Protein AF-A0AAU5JL54-F1 (afdb_monomer_lite)

Foldseek 3Di:
DDPPPDVFWDWDDPPVFWIKIWGADPQLRKIKIATDGGPPDPFPQPFDGFDIDIGNDPVVNVVCCVVGRVVSVLLRSLLSLLVLLVVLLVCVVPDDPPPPCVVVNVVSLVSCLVRLVVLLVLCCVQQVVPDDPVRNVLSVVLVVQSVVCVVDPPVSSSCSSNPSVVVSSVSSVVSSPPDPDPDCPDDPDPPDRPDPPDPPPPPPDD

Structure (mmCIF, N/CA/C/O backbone):
data_AF-A0AAU5JL54-F1
#
_entry.id   AF-A0AAU5JL54-F1
#
loop_
_atom_site.group_PDB
_atom_site.id
_atom_site.type_symbol
_atom_site.label_atom_id
_atom_site.label_alt_id
_atom_site.label_comp_id
_atom_site.label_asym_id
_atom_site.label_entity_id
_atom_site.label_seq_id
_atom_site.pdbx_PDB_ins_code
_atom_site.Cartn_x
_atom_site.Cartn_y
_atom_site.Cartn_z
_atom_site.occupancy
_atom_site.B_iso_or_equiv
_atom_site.auth_seq_id
_atom_site.auth_comp_id
_atom_site.auth_asym_id
_atom_site.auth_atom_id
_atom_site.pdbx_PDB_model_num
ATOM 1 N N . MET A 1 1 ? -14.673 -21.519 41.600 1.00 35.00 1 MET A N 1
ATOM 2 C CA . MET A 1 1 ? -13.632 -21.444 40.556 1.00 35.00 1 MET A CA 1
ATOM 3 C C . MET A 1 1 ? -14.359 -21.305 39.238 1.00 35.00 1 MET A C 1
ATOM 5 O O . MET A 1 1 ? -14.966 -22.271 38.806 1.00 35.00 1 MET A O 1
ATOM 9 N N . THR A 1 2 ? -14.430 -20.099 38.686 1.00 38.47 2 THR A N 1
ATOM 10 C CA . THR A 1 2 ? -15.037 -19.846 37.375 1.00 38.47 2 THR A CA 1
ATOM 11 C C . THR A 1 2 ? -13.922 -19.781 36.341 1.00 38.47 2 THR A C 1
ATOM 13 O O . THR A 1 2 ? -13.030 -18.941 36.445 1.00 38.47 2 THR A O 1
ATOM 16 N N . ASP A 1 3 ? -13.961 -20.706 35.383 1.00 40.25 3 ASP A N 1
ATOM 17 C CA . ASP A 1 3 ? -13.161 -20.687 34.161 1.00 40.25 3 ASP A CA 1
ATOM 18 C C . ASP A 1 3 ? -13.413 -19.375 33.403 1.00 40.25 3 ASP A C 1
ATOM 20 O O . ASP A 1 3 ? -14.425 -19.215 32.724 1.00 40.25 3 ASP A O 1
ATOM 24 N N . TYR A 1 4 ? -12.492 -18.417 33.509 1.00 38.97 4 TYR A N 1
ATOM 25 C CA . TYR A 1 4 ? -12.465 -17.231 32.651 1.00 38.97 4 TYR A CA 1
ATOM 26 C C . TYR A 1 4 ? -11.606 -17.516 31.418 1.00 38.97 4 TYR A C 1
ATOM 28 O O . TYR A 1 4 ? -10.539 -16.935 31.232 1.00 38.97 4 TYR A O 1
ATOM 36 N N . ARG A 1 5 ? -12.069 -18.409 30.542 1.00 46.03 5 ARG A N 1
ATOM 37 C CA . ARG A 1 5 ? -11.645 -18.352 29.138 1.00 46.03 5 ARG A CA 1
ATOM 38 C C . ARG A 1 5 ? -12.630 -17.464 28.398 1.00 46.03 5 ARG A C 1
ATOM 40 O O . ARG A 1 5 ? -13.599 -17.950 27.828 1.00 46.03 5 ARG A O 1
ATOM 47 N N . VAL A 1 6 ? -12.405 -16.152 28.454 1.00 48.56 6 VAL A N 1
ATOM 48 C CA . VAL A 1 6 ? -13.150 -15.215 27.609 1.00 48.56 6 VAL A CA 1
ATOM 49 C C . VAL A 1 6 ? -12.421 -15.131 26.263 1.00 48.56 6 VAL A C 1
ATOM 51 O O . VAL A 1 6 ? -11.246 -14.753 26.246 1.00 48.56 6 VAL A O 1
ATOM 54 N N . PRO A 1 7 ? -13.054 -15.518 25.142 1.00 55.31 7 PRO A N 1
ATOM 55 C CA . PRO A 1 7 ? -12.456 -15.408 23.820 1.00 55.31 7 PRO A CA 1
ATOM 56 C C . PRO A 1 7 ? -12.534 -13.937 23.402 1.00 55.31 7 PRO A C 1
ATOM 58 O O . PRO A 1 7 ? -13.471 -13.516 22.737 1.00 55.31 7 PRO A O 1
ATOM 61 N N . CYS A 1 8 ? -11.602 -13.115 23.876 1.00 69.31 8 CYS A N 1
ATOM 62 C CA . CYS A 1 8 ? -11.684 -11.666 23.692 1.00 69.31 8 CYS A CA 1
ATOM 63 C C . CYS A 1 8 ? -10.818 -11.149 22.552 1.00 69.31 8 CYS A C 1
ATOM 65 O O . CYS A 1 8 ? -10.500 -9.967 22.582 1.00 69.31 8 CYS A O 1
ATOM 67 N N . ALA A 1 9 ? -10.385 -11.980 21.605 1.00 81.75 9 ALA A N 1
ATOM 68 C CA . ALA A 1 9 ? -9.624 -11.498 20.464 1.00 81.75 9 ALA A CA 1
ATOM 69 C C . ALA A 1 9 ? -10.004 -12.230 19.178 1.00 81.75 9 ALA A C 1
ATOM 71 O O . ALA A 1 9 ? -10.210 -13.443 19.186 1.00 81.75 9 ALA A O 1
ATOM 72 N N . ALA A 1 10 ? -10.086 -11.483 18.084 1.00 87.44 10 ALA A N 1
ATOM 73 C CA . ALA A 1 10 ? -10.305 -12.000 16.744 1.00 87.44 10 ALA A CA 1
ATOM 74 C C . ALA A 1 10 ? -9.363 -11.287 15.774 1.00 87.44 10 ALA A C 1
ATOM 76 O O . ALA A 1 10 ? -9.110 -10.094 15.926 1.00 87.44 10 ALA A O 1
ATOM 77 N N . ILE A 1 11 ? -8.868 -12.015 14.777 1.00 88.19 11 ILE A N 1
ATOM 78 C CA . ILE A 1 11 ? -8.145 -11.424 13.653 1.00 88.19 11 ILE A CA 1
ATOM 79 C C . ILE A 1 11 ? -9.134 -11.316 12.498 1.00 88.19 11 ILE A C 1
ATOM 81 O O . ILE A 1 11 ? -9.739 -12.313 12.103 1.00 88.19 11 ILE A O 1
ATOM 85 N N . LEU A 1 12 ? -9.316 -10.106 11.984 1.00 87.69 12 LEU A N 1
ATOM 86 C CA . LEU A 1 12 ? -10.058 -9.857 10.758 1.00 87.69 12 LEU A CA 1
ATOM 87 C C . LEU A 1 12 ? -9.083 -9.735 9.598 1.00 87.69 12 LEU A C 1
ATOM 89 O O . LEU A 1 12 ? -8.084 -9.027 9.705 1.00 87.69 12 LEU A O 1
ATOM 93 N N . ARG A 1 13 ? -9.415 -10.412 8.500 1.00 87.56 13 ARG A N 1
ATOM 94 C CA . ARG A 1 13 ? -8.664 -10.394 7.247 1.00 87.56 13 ARG A CA 1
ATOM 95 C C . ARG A 1 13 ? -9.615 -10.042 6.121 1.00 87.56 13 ARG A C 1
ATOM 97 O O . ARG A 1 13 ? -10.702 -10.614 6.048 1.00 87.56 13 ARG A O 1
ATOM 104 N N . ASP A 1 14 ? -9.208 -9.123 5.262 1.00 82.62 14 ASP A N 1
ATOM 105 C CA . ASP A 1 14 ? -9.976 -8.734 4.074 1.00 82.62 14 ASP A CA 1
ATOM 106 C C . ASP A 1 14 ? -9.663 -9.607 2.843 1.00 82.62 14 ASP A C 1
ATOM 108 O O . ASP A 1 14 ? -10.393 -9.571 1.858 1.00 82.62 14 ASP A O 1
ATOM 112 N N . GLY A 1 15 ? -8.599 -10.415 2.906 1.00 74.00 15 GLY A N 1
ATOM 113 C CA . GLY A 1 15 ? -8.105 -11.222 1.787 1.00 74.00 15 GLY A CA 1
ATOM 114 C C . GLY A 1 15 ? -7.201 -10.461 0.809 1.00 74.00 15 GLY A C 1
ATOM 115 O O . GLY A 1 15 ? -6.537 -11.100 -0.001 1.00 74.00 15 GLY A O 1
ATOM 116 N N . SER A 1 16 ? -7.117 -9.133 0.917 1.00 70.12 16 SER A N 1
ATOM 117 C CA . SER A 1 16 ? -6.172 -8.263 0.197 1.00 70.12 16 SER A CA 1
ATOM 118 C C . SER A 1 16 ? -4.898 -7.955 0.993 1.00 70.12 16 SER A C 1
ATOM 120 O O . SER A 1 16 ? -4.042 -7.211 0.519 1.00 70.12 16 SER A O 1
ATOM 122 N N . GLY A 1 17 ? -4.757 -8.547 2.180 1.00 75.06 17 GLY A N 1
ATOM 123 C CA . GLY A 1 17 ? -3.570 -8.454 3.030 1.00 75.06 17 GLY A CA 1
ATOM 124 C C . GLY A 1 17 ? -3.758 -7.570 4.260 1.00 75.06 17 GLY A C 1
ATOM 125 O O . GLY A 1 17 ? -2.889 -7.576 5.122 1.00 75.06 17 GLY A O 1
ATOM 126 N N . THR A 1 18 ? -4.885 -6.864 4.404 1.00 83.38 18 THR A N 1
ATOM 127 C CA . THR A 1 18 ? -5.170 -6.096 5.622 1.00 83.38 18 THR A CA 1
ATOM 128 C C . THR A 1 18 ? -5.512 -7.042 6.757 1.00 83.38 18 THR A C 1
ATOM 130 O O . THR A 1 18 ? -6.477 -7.810 6.677 1.00 83.38 18 THR A O 1
ATOM 133 N N . GLU A 1 19 ? -4.763 -6.938 7.852 1.00 88.50 19 GLU A N 1
ATOM 134 C CA . GLU A 1 19 ? -5.014 -7.708 9.065 1.00 88.50 19 GLU A CA 1
ATOM 135 C C . GLU A 1 19 ? -5.266 -6.785 10.257 1.00 88.50 19 GLU A C 1
ATOM 137 O O . GLU A 1 19 ? -4.433 -5.950 10.611 1.00 88.50 19 GLU A O 1
ATOM 142 N N . LEU A 1 20 ? -6.418 -6.950 10.910 1.00 90.88 20 LEU A N 1
ATOM 143 C CA . LEU A 1 20 ? -6.772 -6.210 12.120 1.00 90.88 20 LEU A CA 1
ATOM 144 C C . LEU A 1 20 ? -6.946 -7.162 13.299 1.00 90.88 20 LEU A C 1
ATOM 146 O O . LEU A 1 20 ? -7.682 -8.144 13.216 1.00 90.88 20 LEU A O 1
ATOM 150 N N . LEU A 1 21 ? -6.340 -6.825 14.433 1.00 91.81 21 LEU A N 1
ATOM 151 C CA . LEU A 1 21 ? -6.623 -7.446 15.718 1.00 91.81 21 LEU A CA 1
ATOM 152 C C . LEU A 1 21 ? -7.774 -6.702 16.390 1.00 91.81 21 LEU A C 1
ATOM 154 O O . LEU A 1 21 ? -7.635 -5.539 16.766 1.00 91.81 21 LEU A O 1
ATOM 158 N N . LEU A 1 22 ? -8.888 -7.391 16.603 1.00 91.94 22 LEU A N 1
ATOM 159 C CA . LEU A 1 22 ? -9.983 -6.926 17.440 1.00 91.94 22 LEU A CA 1
ATOM 160 C C . LEU A 1 22 ? -9.884 -7.556 18.814 1.00 91.94 22 LEU A C 1
ATOM 162 O O . LEU A 1 22 ? -9.656 -8.759 18.909 1.00 91.94 22 LEU A O 1
ATOM 1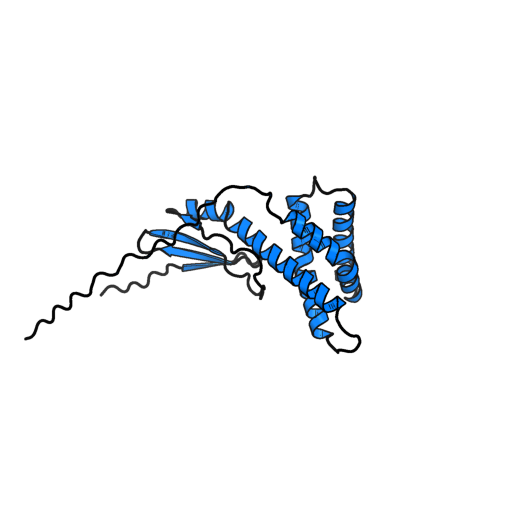66 N N . ALA A 1 23 ? -10.122 -6.779 19.869 1.00 91.44 23 ALA A N 1
ATOM 167 C CA . ALA A 1 23 ? -10.201 -7.332 21.212 1.00 91.44 23 ALA A CA 1
ATOM 168 C C . ALA A 1 23 ? -11.210 -6.625 22.119 1.00 91.44 23 ALA A C 1
ATOM 170 O O . ALA A 1 23 ? -11.506 -5.451 21.925 1.00 91.44 23 ALA A O 1
ATOM 171 N N . GLN A 1 24 ? -11.710 -7.311 23.149 1.00 89.88 24 GLN A N 1
ATOM 172 C CA . GLN A 1 24 ? -12.459 -6.674 24.237 1.00 89.88 24 GLN A CA 1
ATOM 173 C C . GLN A 1 24 ? -11.613 -6.627 25.510 1.00 89.88 24 GLN A C 1
ATOM 175 O O . GLN A 1 24 ? -11.157 -7.654 26.013 1.00 89.88 24 GLN A O 1
ATOM 180 N N . ARG A 1 25 ? -11.429 -5.426 26.061 1.00 86.19 25 ARG A N 1
ATOM 181 C CA . ARG A 1 25 ? -10.723 -5.215 27.324 1.00 86.19 25 ARG A CA 1
ATOM 182 C C . ARG A 1 25 ? -11.613 -5.621 28.501 1.00 86.19 25 ARG A C 1
ATOM 184 O O . ARG A 1 25 ? -12.662 -5.009 28.708 1.00 86.19 25 ARG A O 1
ATOM 191 N N . PRO A 1 26 ? -11.203 -6.605 29.318 1.00 81.31 26 PRO A N 1
ATOM 192 C CA . PRO A 1 26 ? -12.077 -7.171 30.342 1.00 81.31 26 PRO A CA 1
ATOM 193 C C . PRO A 1 26 ? -12.339 -6.238 31.536 1.00 81.31 26 PRO A C 1
ATOM 195 O O . PRO A 1 26 ? -13.340 -6.418 32.220 1.00 81.31 26 PRO A O 1
ATOM 198 N N . TRP A 1 27 ? -11.484 -5.240 31.799 1.00 80.00 27 TRP A N 1
ATOM 199 C CA . TRP A 1 27 ? -11.615 -4.368 32.981 1.00 80.00 27 TRP A CA 1
ATOM 200 C C . TRP A 1 27 ? -12.437 -3.090 32.768 1.00 80.00 27 TRP A C 1
ATOM 202 O O . TRP A 1 27 ? -12.899 -2.506 33.743 1.00 80.00 27 TRP A O 1
ATOM 212 N N . ASP A 1 28 ? -12.633 -2.638 31.528 1.00 83.56 28 ASP A N 1
ATOM 213 C CA . ASP A 1 28 ? -13.475 -1.471 31.213 1.00 83.56 28 ASP A CA 1
ATOM 214 C C . ASP A 1 28 ? -14.508 -1.740 30.107 1.00 83.56 28 ASP A C 1
ATOM 216 O O . ASP A 1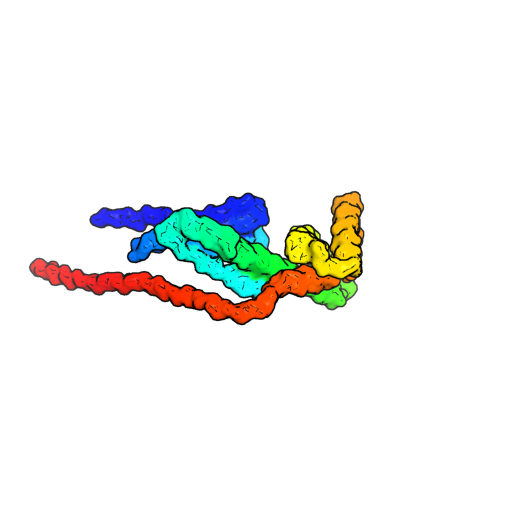 28 ? -15.224 -0.826 29.691 1.00 83.56 28 ASP A O 1
ATOM 220 N N . GLY A 1 29 ? -14.588 -2.988 29.635 1.00 84.88 29 GLY A N 1
ATOM 221 C CA . GLY A 1 29 ? -15.543 -3.452 28.632 1.00 84.88 29 GLY A CA 1
ATOM 222 C C . GLY A 1 29 ? -15.351 -2.845 27.242 1.00 84.88 29 GLY A C 1
ATOM 223 O O . GLY A 1 29 ? -16.192 -3.081 26.374 1.00 84.88 29 GLY A O 1
ATOM 224 N N . ARG A 1 30 ? -14.286 -2.059 27.015 1.00 90.69 30 ARG A N 1
ATOM 225 C CA . ARG A 1 30 ? -14.047 -1.386 25.734 1.00 90.69 30 ARG A CA 1
ATOM 226 C C . ARG A 1 30 ? -13.610 -2.376 24.667 1.00 90.69 30 ARG A C 1
ATOM 228 O O . ARG A 1 30 ? -12.824 -3.282 24.930 1.00 90.69 30 ARG A O 1
ATOM 235 N N . TYR A 1 31 ? -14.063 -2.137 23.447 1.00 90.94 31 TYR A N 1
ATOM 236 C CA . TYR A 1 31 ? -13.577 -2.821 22.261 1.00 90.94 31 TYR A CA 1
ATOM 237 C C . TYR A 1 31 ? -12.376 -2.063 21.698 1.00 90.94 31 TYR A C 1
ATOM 239 O O . TYR A 1 31 ? -12.386 -0.833 21.650 1.00 90.94 31 TYR A O 1
ATOM 247 N N . LEU A 1 32 ? -11.353 -2.797 21.289 1.00 93.50 32 LEU A N 1
ATOM 248 C CA . LEU A 1 32 ? -10.115 -2.317 20.699 1.00 93.50 32 LEU A CA 1
ATOM 249 C C . LEU A 1 32 ? -9.986 -2.839 19.275 1.00 93.50 32 LEU A C 1
ATOM 251 O O . LEU A 1 32 ? -10.391 -3.968 18.996 1.00 93.50 32 LEU A O 1
ATOM 255 N N . ALA A 1 33 ? -9.342 -2.047 18.429 1.00 93.06 33 ALA A N 1
ATOM 256 C CA . ALA A 1 33 ? -8.801 -2.496 17.161 1.00 93.06 33 ALA A CA 1
ATOM 257 C C . ALA A 1 33 ? -7.372 -1.976 16.993 1.00 93.06 33 ALA A C 1
ATOM 259 O O . ALA A 1 33 ? -7.102 -0.801 17.258 1.00 93.06 33 ALA A O 1
ATOM 260 N N . GLY A 1 34 ? -6.478 -2.850 16.549 1.00 92.31 34 GLY A N 1
ATOM 261 C CA . GLY A 1 34 ? -5.120 -2.512 16.138 1.00 92.31 34 GLY A CA 1
ATOM 262 C C . GLY A 1 34 ? -4.795 -3.174 14.808 1.00 92.31 34 GLY A C 1
ATOM 263 O O . GLY A 1 34 ? -5.385 -4.198 14.465 1.00 92.31 34 GLY A O 1
ATOM 264 N N . ALA A 1 35 ? -3.875 -2.581 14.058 1.00 91.44 35 ALA A N 1
ATOM 265 C CA . ALA A 1 35 ? -3.374 -3.173 12.829 1.00 91.44 35 ALA A CA 1
ATOM 266 C C . ALA A 1 35 ? -2.286 -4.216 13.116 1.00 91.44 35 ALA A C 1
ATOM 268 O O . ALA A 1 35 ? -1.478 -4.049 14.032 1.00 91.44 35 ALA A O 1
ATOM 269 N N . LEU A 1 36 ? -2.268 -5.278 12.317 1.00 88.81 36 LEU A N 1
ATOM 270 C CA . LEU A 1 36 ? -1.197 -6.267 12.253 1.00 88.81 36 LEU A CA 1
ATOM 271 C C . LEU A 1 36 ? -0.435 -6.105 10.936 1.00 88.81 36 LEU A C 1
ATOM 273 O O . LEU A 1 36 ? -0.945 -5.512 9.985 1.00 88.81 36 LEU A O 1
ATOM 277 N N . LEU A 1 37 ? 0.784 -6.644 10.873 1.00 83.75 37 LEU A N 1
ATOM 278 C CA . LEU A 1 37 ? 1.528 -6.676 9.615 1.00 83.75 37 LEU A CA 1
ATOM 279 C C . LEU A 1 37 ? 0.718 -7.412 8.544 1.00 83.75 37 LEU A C 1
ATOM 281 O O . LEU A 1 37 ? 0.082 -8.423 8.867 1.00 83.75 37 LEU A O 1
ATOM 285 N N . PRO A 1 38 ? 0.725 -6.912 7.298 1.00 80.31 38 PRO A N 1
ATOM 286 C CA . PRO A 1 38 ? 0.054 -7.605 6.216 1.00 80.31 38 PRO A CA 1
ATOM 287 C C . PRO A 1 38 ? 0.635 -9.012 6.053 1.00 80.31 38 PRO A C 1
ATOM 289 O O . PRO A 1 38 ? 1.843 -9.197 6.122 1.00 80.31 38 PRO A O 1
ATOM 292 N N . SER A 1 39 ? -0.220 -10.015 5.865 1.00 71.38 39 SER A N 1
ATOM 293 C CA . SER A 1 39 ? 0.194 -11.400 5.598 1.00 71.38 39 SER A CA 1
ATOM 294 C C . SER A 1 39 ? -0.146 -11.762 4.151 1.00 71.38 39 SER A C 1
ATOM 296 O O . SER A 1 39 ? -1.220 -11.372 3.683 1.00 71.38 39 SER A O 1
ATOM 298 N N . PRO A 1 40 ? 0.701 -12.528 3.435 1.00 65.31 40 PRO A N 1
ATOM 299 C CA . PRO A 1 40 ? 1.952 -13.167 3.868 1.00 65.31 40 PRO A CA 1
ATOM 300 C C . PRO A 1 40 ? 3.205 -12.272 3.801 1.00 65.31 40 PRO A C 1
ATOM 302 O O . PRO A 1 40 ? 4.303 -12.781 4.009 1.00 65.31 40 PRO A O 1
ATOM 305 N N . ASP A 1 41 ? 3.059 -10.978 3.516 1.00 68.44 41 ASP A N 1
ATOM 306 C CA . ASP A 1 41 ? 4.189 -10.069 3.296 1.00 68.44 41 ASP A CA 1
ATOM 307 C C . ASP A 1 41 ? 5.098 -9.934 4.529 1.00 68.44 41 ASP A C 1
ATOM 309 O O . ASP A 1 41 ? 4.685 -9.540 5.621 1.00 68.44 41 ASP A O 1
ATOM 313 N N . HIS A 1 42 ? 6.391 -10.191 4.339 1.00 68.75 42 HIS A N 1
ATOM 314 C CA . HIS A 1 42 ? 7.422 -9.814 5.303 1.00 68.75 42 HIS A CA 1
ATOM 315 C C . HIS A 1 42 ? 7.834 -8.363 5.062 1.00 68.75 42 HIS A C 1
ATOM 317 O O . HIS A 1 42 ? 8.928 -8.098 4.582 1.00 68.75 42 HIS A O 1
ATOM 323 N N . LEU A 1 43 ? 6.924 -7.443 5.383 1.00 76.69 43 LEU A N 1
ATOM 324 C CA . LEU A 1 43 ? 7.149 -6.009 5.244 1.00 76.69 43 LEU A CA 1
ATOM 325 C C . LEU A 1 43 ? 8.138 -5.507 6.309 1.00 76.69 43 LEU A C 1
ATOM 327 O O . LEU A 1 43 ? 7.890 -5.636 7.514 1.00 76.69 43 LEU A O 1
ATOM 331 N N . ASN A 1 44 ? 9.224 -4.884 5.871 1.00 79.38 44 ASN A N 1
ATOM 332 C CA . ASN A 1 44 ? 10.127 -4.101 6.695 1.00 79.38 44 ASN A CA 1
ATOM 333 C C . ASN A 1 44 ? 9.441 -2.784 7.088 1.00 79.38 44 ASN A C 1
ATOM 335 O O . ASN A 1 44 ? 9.362 -1.835 6.310 1.00 79.38 44 ASN A O 1
ATOM 339 N N . VAL A 1 45 ? 8.894 -2.726 8.305 1.00 78.81 45 VAL A N 1
ATOM 340 C CA . VAL A 1 45 ? 8.147 -1.548 8.763 1.00 78.81 45 VAL A CA 1
ATOM 341 C C . VAL A 1 45 ? 9.087 -0.414 9.151 1.00 78.81 45 VAL A C 1
ATOM 343 O O . VAL A 1 45 ? 9.632 -0.368 10.253 1.00 78.81 45 VAL A O 1
ATOM 346 N N . THR A 1 46 ? 9.203 0.536 8.238 1.00 79.56 46 THR A N 1
ATOM 347 C CA . THR A 1 46 ? 9.927 1.805 8.379 1.00 79.56 46 THR A CA 1
ATOM 348 C C . THR A 1 46 ? 9.013 2.979 8.746 1.00 79.56 46 THR A C 1
ATOM 350 O O . THR A 1 46 ? 9.466 3.973 9.318 1.00 79.56 46 THR A O 1
ATOM 353 N N . ALA A 1 47 ? 7.717 2.882 8.429 1.00 80.88 47 ALA A N 1
ATOM 354 C CA . ALA A 1 47 ? 6.749 3.950 8.630 1.00 80.88 47 ALA A CA 1
ATOM 355 C C . ALA A 1 47 ? 6.232 4.008 10.083 1.00 80.88 47 ALA A C 1
ATOM 357 O O . ALA A 1 47 ? 6.274 3.007 10.807 1.00 80.88 47 ALA A O 1
ATOM 358 N N . PRO A 1 48 ? 5.697 5.161 10.535 1.00 83.00 48 PRO A N 1
ATOM 359 C CA . PRO A 1 48 ? 5.052 5.257 11.839 1.00 83.00 48 PRO A CA 1
ATOM 360 C C . PRO A 1 48 ? 3.915 4.240 11.993 1.00 83.00 48 PRO A C 1
ATOM 362 O O . PRO A 1 48 ? 3.078 4.085 11.104 1.00 83.00 48 PRO A O 1
ATOM 365 N N . ALA A 1 49 ? 3.864 3.572 13.147 1.00 81.06 49 ALA A N 1
ATOM 366 C CA . ALA A 1 49 ? 2.830 2.583 13.423 1.00 81.06 49 ALA A CA 1
ATOM 367 C C . ALA A 1 49 ? 1.427 3.232 13.470 1.00 81.06 49 ALA A C 1
ATOM 369 O O . ALA A 1 49 ? 1.260 4.255 14.146 1.00 81.06 49 ALA A O 1
ATOM 370 N N . PRO A 1 50 ? 0.405 2.627 12.834 1.00 87.38 50 PRO A N 1
ATOM 371 C CA . PRO A 1 50 ? -0.975 3.106 12.904 1.00 87.38 50 PRO A CA 1
ATOM 372 C C . PRO A 1 50 ? -1.499 3.125 14.339 1.00 87.38 50 PRO A C 1
ATOM 374 O O . PRO A 1 50 ? -1.211 2.219 15.134 1.00 87.38 50 PRO A O 1
ATOM 377 N N . ARG A 1 51 ? -2.318 4.122 14.690 1.00 88.62 51 ARG A N 1
ATOM 378 C CA . ARG A 1 51 ? -2.852 4.201 16.056 1.00 88.62 51 ARG A CA 1
ATOM 379 C C . ARG A 1 51 ? -3.911 3.132 16.303 1.00 88.62 51 ARG A C 1
ATOM 381 O O . ARG A 1 51 ? -4.845 2.962 15.526 1.00 88.62 51 ARG A O 1
ATOM 388 N N . CYS A 1 52 ? -3.836 2.474 17.455 1.00 90.94 52 CYS A N 1
ATOM 389 C CA . CYS A 1 52 ? -4.937 1.635 17.923 1.00 90.94 52 CYS A CA 1
ATOM 390 C C . CYS A 1 52 ? -6.152 2.502 18.280 1.00 90.94 52 CYS A C 1
ATOM 392 O O . CYS A 1 52 ? -6.017 3.564 18.891 1.00 90.94 52 CYS A O 1
ATOM 394 N N . VAL A 1 53 ? -7.351 2.018 17.963 1.00 93.25 53 VAL A N 1
ATOM 395 C CA . VAL A 1 53 ? -8.613 2.701 18.278 1.00 93.25 53 VAL A CA 1
ATOM 396 C C . VAL A 1 53 ? -9.406 1.916 19.317 1.00 93.25 53 VAL A C 1
ATOM 398 O O . VAL A 1 53 ? -9.332 0.689 19.387 1.00 93.25 53 VAL A O 1
ATOM 401 N N . ALA A 1 54 ? -10.161 2.626 20.157 1.00 93.12 54 ALA A N 1
ATOM 402 C CA . ALA A 1 54 ? -10.886 2.033 21.275 1.00 93.12 54 ALA A CA 1
ATOM 403 C C . ALA A 1 54 ? -12.268 2.665 21.456 1.00 93.12 54 ALA A C 1
ATOM 405 O O . ALA A 1 54 ? -12.371 3.876 21.644 1.00 93.12 54 ALA A O 1
ATOM 406 N N . ALA A 1 55 ? -13.326 1.855 21.486 1.00 92.25 55 ALA A N 1
ATOM 407 C CA . ALA A 1 55 ? -14.706 2.318 21.627 1.00 92.25 55 ALA A CA 1
ATOM 408 C C . ALA A 1 55 ? -15.463 1.588 22.737 1.00 92.25 55 ALA A C 1
ATOM 410 O O . ALA A 1 55 ? -15.139 0.465 23.115 1.00 92.25 55 ALA A O 1
ATOM 411 N N . ARG A 1 56 ? -16.547 2.204 23.220 1.00 90.88 56 ARG A N 1
ATOM 412 C CA . ARG A 1 56 ? -17.503 1.536 24.122 1.00 90.88 56 ARG A CA 1
ATOM 413 C C . ARG A 1 56 ? -18.502 0.639 23.387 1.00 90.88 56 ARG A C 1
ATOM 415 O O . ARG A 1 56 ? -19.116 -0.215 24.012 1.00 90.88 56 ARG A O 1
ATOM 422 N N . THR A 1 57 ? -18.687 0.841 22.086 1.00 90.06 57 THR A N 1
ATOM 423 C CA . THR A 1 57 ? -19.655 0.105 21.264 1.00 90.06 57 THR A CA 1
ATOM 424 C C . THR A 1 57 ? -18.980 -0.430 20.009 1.00 90.06 57 THR A C 1
ATOM 426 O O . THR A 1 57 ? -18.042 0.181 19.501 1.00 90.06 57 THR A O 1
ATOM 429 N N . VAL A 1 58 ? -19.482 -1.547 19.482 1.00 89.50 58 VAL A N 1
ATOM 430 C CA . VAL A 1 58 ? -18.978 -2.140 18.232 1.00 89.50 58 VAL A CA 1
ATOM 431 C C . VAL A 1 58 ? -19.150 -1.171 17.060 1.00 89.50 58 VAL A C 1
ATOM 433 O O . VAL A 1 58 ? -18.219 -0.971 16.291 1.00 89.50 58 VAL A O 1
ATOM 436 N N . THR A 1 59 ? -20.297 -0.494 16.963 1.00 92.56 59 THR A N 1
ATOM 437 C CA . THR A 1 59 ? -20.549 0.508 15.913 1.00 92.56 59 THR A CA 1
ATOM 438 C C . THR A 1 59 ? -19.593 1.696 16.010 1.00 92.56 59 THR A C 1
ATOM 440 O O . THR A 1 59 ? -19.083 2.156 14.993 1.00 92.56 59 THR A O 1
ATOM 443 N N . GLY A 1 60 ? -19.305 2.172 17.227 1.00 91.75 60 GLY A N 1
ATOM 444 C CA . GLY A 1 60 ? -18.321 3.232 17.437 1.00 91.75 60 GLY A CA 1
ATOM 445 C C . GLY A 1 60 ? -16.909 2.786 17.061 1.00 91.75 60 GLY A C 1
ATOM 446 O O . GLY A 1 60 ? -16.157 3.564 16.481 1.00 91.75 60 GLY A O 1
ATOM 447 N N . LEU A 1 61 ? -16.565 1.522 17.336 1.00 92.88 61 LEU A N 1
ATOM 448 C CA . LEU A 1 61 ? -15.288 0.954 16.919 1.00 92.88 61 LEU A CA 1
ATOM 449 C C . LEU A 1 61 ? -15.193 0.891 15.394 1.00 92.88 61 LEU A C 1
ATOM 451 O O . LEU A 1 61 ? -14.219 1.385 14.843 1.00 92.88 61 LEU A O 1
ATOM 455 N N . ALA A 1 62 ? -16.215 0.364 14.717 1.00 92.25 62 ALA A N 1
ATOM 456 C CA . ALA A 1 62 ? -16.260 0.287 13.259 1.00 92.25 62 ALA A CA 1
ATOM 457 C C . ALA A 1 62 ? -16.114 1.669 12.598 1.00 92.25 62 ALA A C 1
ATOM 459 O O . ALA A 1 62 ? -15.361 1.816 11.637 1.00 92.25 62 ALA A O 1
ATOM 460 N N . ALA A 1 63 ? -16.765 2.698 13.152 1.00 92.00 63 ALA A N 1
ATOM 461 C CA . ALA A 1 63 ? -16.627 4.069 12.667 1.00 92.00 63 ALA A CA 1
ATOM 462 C C . ALA A 1 63 ? -15.185 4.595 12.795 1.00 92.00 63 ALA A C 1
ATOM 464 O O . ALA A 1 63 ? -14.663 5.172 11.845 1.00 92.00 63 ALA A O 1
ATOM 465 N N . MET A 1 64 ? -14.513 4.366 13.930 1.00 93.50 64 MET A N 1
ATOM 466 C CA . MET A 1 64 ? -13.109 4.771 14.109 1.00 93.50 64 MET A CA 1
ATOM 467 C C . MET A 1 64 ? -12.134 3.940 13.274 1.00 93.50 64 MET A C 1
ATOM 469 O O . MET A 1 64 ? -11.109 4.464 12.839 1.00 93.50 64 MET A O 1
ATOM 473 N N . ILE A 1 65 ? -12.448 2.664 13.031 1.00 92.62 65 ILE A N 1
ATOM 474 C CA . ILE A 1 65 ? -11.672 1.825 12.118 1.00 92.62 65 ILE A CA 1
ATOM 475 C C . ILE A 1 65 ? -11.677 2.457 10.723 1.00 92.62 65 ILE A C 1
ATOM 477 O O . ILE A 1 65 ? -10.610 2.736 10.185 1.00 92.62 65 ILE A O 1
ATOM 481 N N . GLY A 1 66 ? -12.860 2.750 10.174 1.00 89.31 66 GLY A N 1
ATOM 482 C CA . GLY A 1 66 ? -12.985 3.324 8.832 1.00 89.31 66 GLY A CA 1
ATOM 483 C C . GLY A 1 66 ? -12.466 4.759 8.714 1.00 89.31 66 GLY A C 1
ATOM 484 O O . GLY A 1 66 ? -11.868 5.112 7.706 1.00 89.31 66 GLY A O 1
ATOM 485 N N . ALA A 1 67 ? -12.663 5.589 9.740 1.00 87.75 67 ALA A N 1
ATOM 486 C CA . ALA A 1 67 ? -12.271 6.997 9.692 1.00 87.75 67 ALA A CA 1
ATOM 487 C C . ALA A 1 67 ? -10.789 7.253 10.006 1.00 87.75 67 ALA A C 1
ATOM 489 O O . ALA A 1 67 ? -10.319 8.372 9.802 1.00 87.75 67 ALA A O 1
ATOM 490 N N . SER A 1 68 ? -10.067 6.298 10.601 1.00 89.75 68 SER A N 1
ATOM 491 C CA . SER A 1 68 ? -8.722 6.569 11.133 1.00 89.75 68 SER A CA 1
ATOM 492 C C . SER A 1 68 ? -7.766 5.383 11.046 1.00 89.75 68 SER A C 1
ATOM 494 O O . SER A 1 68 ? -6.741 5.510 10.387 1.00 89.75 68 SER A O 1
ATOM 496 N N . LEU A 1 69 ? -8.089 4.235 11.658 1.00 90.38 69 LEU A N 1
ATOM 497 C CA . LEU A 1 69 ? -7.149 3.101 11.698 1.00 90.38 69 LEU A CA 1
ATOM 498 C C . LEU A 1 69 ? -6.818 2.574 10.294 1.00 90.38 69 LEU A C 1
ATOM 500 O O . LEU A 1 69 ? -5.647 2.369 10.001 1.00 90.38 69 LEU A O 1
ATOM 504 N N . LEU A 1 70 ? -7.826 2.351 9.441 1.00 89.19 70 LEU A N 1
ATOM 505 C CA . LEU A 1 70 ? -7.609 1.822 8.090 1.00 89.19 70 LEU A CA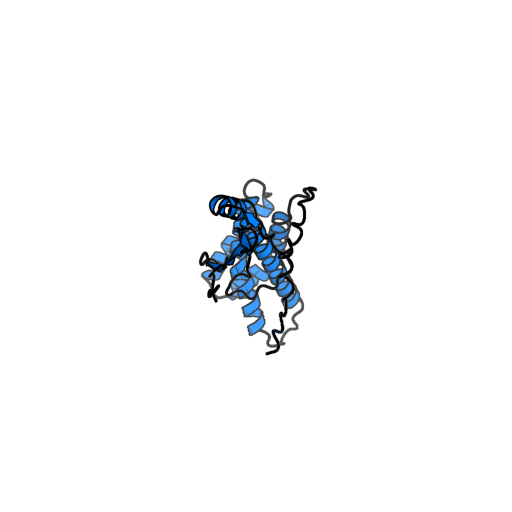 1
ATOM 506 C C . LEU A 1 70 ? -6.816 2.792 7.201 1.00 89.19 70 LEU A C 1
ATOM 508 O O . LEU A 1 70 ? -5.803 2.360 6.660 1.00 89.19 70 LEU A O 1
ATOM 512 N N . PRO A 1 71 ? -7.174 4.090 7.103 1.00 86.06 71 PRO A N 1
ATOM 513 C CA . PRO A 1 71 ? -6.364 5.045 6.348 1.00 86.06 71 PRO A CA 1
ATOM 514 C C . PRO A 1 71 ? -4.901 5.114 6.806 1.00 86.06 71 PRO A C 1
ATOM 516 O O . PRO A 1 71 ? -4.000 5.151 5.974 1.00 86.06 71 PRO A O 1
ATOM 519 N N . GLU A 1 72 ? -4.644 5.112 8.119 1.00 87.88 72 GLU A N 1
ATOM 520 C CA . GLU A 1 72 ? -3.275 5.123 8.657 1.00 87.88 72 GLU A CA 1
ATOM 521 C C . GLU A 1 72 ? -2.527 3.823 8.376 1.00 87.88 72 GLU A C 1
ATOM 523 O O . GLU A 1 72 ? -1.333 3.847 8.092 1.00 87.88 72 GLU A O 1
ATOM 528 N N . TYR A 1 73 ? -3.221 2.689 8.440 1.00 87.88 73 TYR A N 1
ATOM 529 C CA . TYR A 1 73 ? -2.656 1.392 8.101 1.00 87.88 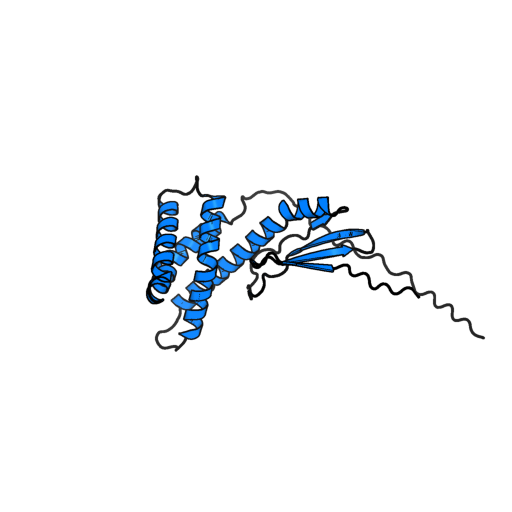73 TYR A CA 1
ATOM 530 C C . TYR A 1 73 ? -2.244 1.307 6.635 1.00 87.88 73 TYR A C 1
ATOM 532 O O . TYR A 1 73 ? -1.093 0.991 6.341 1.00 87.88 73 TYR A O 1
ATOM 540 N N . GLU A 1 74 ? -3.160 1.629 5.723 1.00 85.31 74 GLU A N 1
ATOM 541 C CA . GLU A 1 74 ? -2.899 1.634 4.283 1.00 85.31 74 GLU A CA 1
ATOM 542 C C . GLU A 1 74 ? -1.740 2.574 3.939 1.00 85.31 74 GLU A C 1
ATOM 544 O O . GLU A 1 74 ? -0.871 2.240 3.132 1.00 85.31 74 GLU A O 1
ATOM 549 N N . HIS A 1 75 ? -1.696 3.732 4.600 1.00 84.12 75 HIS A N 1
ATOM 550 C CA . HIS A 1 75 ? -0.626 4.707 4.449 1.00 84.12 75 HIS A CA 1
ATOM 551 C C . HIS A 1 75 ? 0.732 4.186 4.936 1.00 84.12 75 HIS A C 1
ATOM 553 O O . HIS A 1 75 ? 1.716 4.292 4.203 1.00 84.12 75 HIS A O 1
ATOM 559 N N . ALA A 1 76 ? 0.790 3.583 6.126 1.00 86.88 76 ALA A N 1
ATOM 560 C CA . ALA A 1 76 ? 2.020 3.017 6.675 1.00 86.88 76 ALA A CA 1
ATOM 561 C C . ALA A 1 76 ? 2.552 1.860 5.813 1.00 86.88 76 ALA A C 1
ATOM 563 O O . ALA A 1 76 ? 3.739 1.827 5.494 1.00 86.88 76 ALA A O 1
ATOM 564 N N . VAL A 1 77 ? 1.669 0.952 5.379 1.00 86.62 77 VAL A N 1
ATOM 565 C CA . VAL A 1 77 ? 2.028 -0.167 4.493 1.00 86.62 77 VAL A CA 1
ATOM 566 C C . VAL A 1 77 ? 2.592 0.346 3.174 1.00 86.62 77 VAL A C 1
ATOM 568 O O . VAL A 1 77 ? 3.624 -0.136 2.714 1.00 86.62 77 VAL A O 1
ATOM 571 N N . LEU A 1 78 ? 1.943 1.342 2.570 1.00 84.94 78 LEU A N 1
ATOM 572 C CA . LEU A 1 78 ? 2.431 1.945 1.339 1.00 84.94 78 LEU A CA 1
ATOM 573 C C . LEU A 1 78 ? 3.823 2.561 1.521 1.00 84.94 78 LEU A C 1
ATOM 575 O O . LEU A 1 78 ? 4.694 2.307 0.697 1.00 84.94 78 LEU A O 1
ATOM 579 N N . LEU A 1 79 ? 4.030 3.379 2.558 1.00 87.12 79 LEU A N 1
ATOM 580 C CA . LEU A 1 79 ? 5.320 4.035 2.782 1.00 87.12 79 LEU A CA 1
ATOM 581 C C . LEU A 1 79 ? 6.448 3.018 2.961 1.00 87.12 79 LEU A C 1
ATOM 583 O O . LEU A 1 79 ? 7.492 3.167 2.335 1.00 87.12 79 LEU A O 1
ATOM 587 N N . SER A 1 80 ? 6.216 1.959 3.735 1.00 88.25 80 SER A N 1
ATOM 588 C CA . SER A 1 80 ? 7.215 0.904 3.907 1.00 88.25 80 SER A CA 1
ATOM 589 C C . SER A 1 80 ? 7.505 0.141 2.616 1.00 88.25 80 SER A C 1
ATOM 591 O O . SER A 1 80 ? 8.663 -0.128 2.326 1.00 88.25 80 SER A O 1
ATOM 593 N N . ARG A 1 81 ? 6.500 -0.103 1.767 1.00 87.94 81 ARG A N 1
ATOM 594 C CA . ARG A 1 81 ? 6.719 -0.696 0.433 1.00 87.94 81 ARG A CA 1
ATOM 595 C C . ARG A 1 81 ? 7.511 0.220 -0.504 1.00 87.94 81 ARG A C 1
ATOM 597 O O . ARG A 1 81 ? 8.278 -0.263 -1.331 1.00 87.94 81 ARG A O 1
ATOM 604 N N . LEU A 1 82 ? 7.313 1.536 -0.407 1.00 88.94 82 LEU A N 1
ATOM 605 C CA . LEU A 1 82 ? 8.098 2.510 -1.173 1.00 88.94 82 LEU A CA 1
ATOM 606 C C . LEU A 1 82 ? 9.556 2.549 -0.701 1.00 88.94 82 LEU A C 1
ATOM 608 O O . LEU A 1 82 ? 10.444 2.649 -1.543 1.00 88.94 82 LEU A O 1
ATOM 612 N N . ASP A 1 83 ? 9.793 2.443 0.608 1.00 89.44 83 ASP A N 1
ATOM 613 C CA . ASP A 1 83 ? 11.143 2.349 1.174 1.00 89.44 83 ASP A CA 1
ATOM 614 C C . ASP A 1 83 ? 11.856 1.076 0.710 1.00 89.44 83 ASP A C 1
ATOM 616 O O . ASP A 1 83 ? 12.964 1.168 0.193 1.00 89.44 83 ASP A O 1
ATOM 620 N N . GLU A 1 84 ? 11.208 -0.088 0.788 1.00 89.25 84 GLU A N 1
ATOM 621 C CA . GLU A 1 84 ? 11.774 -1.347 0.279 1.00 89.25 84 GLU A CA 1
ATOM 622 C C . GLU A 1 84 ? 12.115 -1.269 -1.213 1.00 89.25 84 GLU A C 1
ATOM 624 O O . GLU A 1 84 ? 13.203 -1.663 -1.627 1.00 89.25 84 GLU A O 1
ATOM 629 N N . ALA A 1 85 ? 11.214 -0.716 -2.031 1.00 89.25 85 ALA A N 1
ATOM 630 C CA . ALA A 1 85 ? 11.453 -0.573 -3.464 1.00 89.25 85 ALA A CA 1
ATOM 631 C C . ALA A 1 85 ? 12.623 0.382 -3.773 1.00 89.25 85 ALA A C 1
ATOM 633 O O . ALA A 1 85 ? 13.333 0.200 -4.765 1.00 89.25 85 ALA A O 1
ATOM 634 N N . GLU A 1 86 ? 12.827 1.408 -2.945 1.00 90.62 86 GLU A N 1
ATOM 635 C CA . GLU A 1 86 ? 13.957 2.332 -3.054 1.00 90.62 86 GLU A CA 1
ATOM 636 C C . GLU A 1 86 ? 15.273 1.684 -2.601 1.00 90.62 86 GLU A C 1
ATOM 638 O O . GLU A 1 86 ? 16.293 1.838 -3.279 1.00 90.62 86 GLU A O 1
ATOM 643 N N . GLU A 1 87 ? 15.251 0.924 -1.505 1.00 90.62 87 GLU A N 1
ATOM 644 C CA . GLU A 1 87 ? 16.386 0.129 -1.027 1.00 90.62 87 GLU A CA 1
ATOM 645 C C . GLU A 1 87 ? 16.818 -0.899 -2.077 1.00 90.62 87 GLU A C 1
ATOM 647 O O . GLU A 1 87 ? 18.002 -0.969 -2.412 1.00 90.62 87 GLU A O 1
ATOM 652 N N . ASP A 1 88 ? 15.861 -1.617 -2.668 1.00 91.12 88 ASP A N 1
ATOM 653 C CA . ASP A 1 88 ? 16.099 -2.571 -3.748 1.00 91.12 88 ASP A CA 1
ATOM 654 C C . ASP A 1 88 ? 16.725 -1.877 -4.973 1.00 91.12 88 ASP A C 1
ATOM 656 O O . ASP A 1 88 ? 17.726 -2.350 -5.512 1.00 91.12 88 ASP A O 1
ATOM 660 N N . LEU A 1 89 ? 16.215 -0.709 -5.389 1.00 89.94 89 LEU A N 1
ATOM 661 C CA . LEU A 1 89 ? 16.813 0.071 -6.483 1.00 89.94 89 LEU A CA 1
ATOM 662 C C . LEU A 1 89 ? 18.238 0.532 -6.167 1.00 89.94 89 LEU A C 1
ATOM 664 O O . LEU A 1 89 ? 19.106 0.521 -7.046 1.00 89.94 89 LEU A O 1
ATOM 668 N N . CYS A 1 90 ? 18.483 0.972 -4.934 1.00 90.75 90 CYS A N 1
ATOM 669 C CA . CYS A 1 90 ? 19.807 1.379 -4.484 1.00 90.75 90 CYS A CA 1
ATOM 670 C C . CYS A 1 90 ? 20.772 0.189 -4.506 1.00 90.75 90 CYS A C 1
ATOM 672 O O . CYS A 1 90 ? 21.891 0.309 -5.008 1.00 90.75 90 CYS A O 1
ATOM 674 N N . TRP A 1 91 ? 20.328 -0.972 -4.029 1.00 91.38 91 TRP A N 1
ATOM 675 C CA . TRP A 1 91 ? 21.095 -2.209 -4.074 1.00 91.38 91 TRP A CA 1
ATOM 676 C C . TRP A 1 91 ? 21.427 -2.618 -5.517 1.00 91.38 91 TRP A C 1
ATOM 678 O O . TRP A 1 91 ? 22.606 -2.788 -5.827 1.00 91.38 91 TRP A O 1
ATOM 688 N N . VAL A 1 92 ? 20.440 -2.669 -6.425 1.00 89.06 92 VAL A N 1
ATOM 689 C CA . VAL A 1 92 ? 20.665 -3.046 -7.835 1.00 89.06 92 VAL A CA 1
ATOM 690 C C . VAL A 1 92 ? 21.654 -2.108 -8.525 1.00 89.06 92 VAL A C 1
ATOM 692 O O . VAL A 1 92 ? 22.533 -2.561 -9.255 1.00 89.06 92 VAL A O 1
ATOM 695 N N . ARG A 1 93 ? 21.556 -0.796 -8.285 1.00 86.62 93 ARG A N 1
ATOM 696 C CA . ARG A 1 93 ? 22.470 0.198 -8.880 1.00 86.62 93 ARG A CA 1
ATOM 697 C C . ARG A 1 93 ? 23.920 0.044 -8.428 1.00 86.62 93 ARG A C 1
ATOM 699 O O . ARG A 1 93 ? 24.817 0.473 -9.148 1.00 86.62 93 ARG A O 1
ATOM 706 N N . ASN A 1 94 ? 24.137 -0.540 -7.254 1.00 87.19 94 ASN A N 1
ATOM 707 C CA . ASN A 1 94 ? 25.458 -0.765 -6.676 1.00 87.19 94 ASN A CA 1
ATOM 708 C C . ASN A 1 94 ? 25.968 -2.201 -6.892 1.00 87.19 94 ASN A C 1
ATOM 710 O O . ASN A 1 94 ? 27.034 -2.549 -6.385 1.00 87.19 94 ASN A O 1
ATOM 714 N N . LEU A 1 95 ? 25.227 -3.040 -7.622 1.00 86.50 95 LEU A N 1
ATOM 715 C CA . LEU A 1 95 ? 25.589 -4.433 -7.846 1.00 86.50 95 LEU A CA 1
ATOM 716 C C . LEU A 1 95 ? 26.769 -4.546 -8.826 1.00 86.50 95 LEU A C 1
ATOM 718 O O . LEU A 1 95 ? 26.711 -4.057 -9.957 1.00 86.50 95 LEU A O 1
ATOM 722 N N . GLU A 1 96 ? 27.840 -5.228 -8.414 1.00 81.12 96 GLU A N 1
ATOM 723 C CA . GLU A 1 96 ? 28.974 -5.498 -9.301 1.00 81.12 96 GLU A CA 1
ATOM 724 C C . GLU A 1 96 ? 28.604 -6.538 -10.376 1.00 81.12 96 GLU A C 1
ATOM 726 O O . GLU A 1 96 ? 28.003 -7.573 -10.052 1.00 81.12 96 GLU A O 1
ATOM 731 N N . PRO A 1 97 ? 28.992 -6.330 -11.650 1.00 74.75 97 PRO A N 1
ATOM 732 C CA . PRO A 1 97 ? 28.762 -7.308 -12.708 1.00 74.75 97 PRO A CA 1
ATOM 733 C C . PRO A 1 97 ? 29.385 -8.673 -12.379 1.00 74.75 97 PRO A C 1
ATOM 735 O O . PRO A 1 97 ? 30.565 -8.761 -12.050 1.00 74.75 97 PRO A O 1
ATOM 738 N N . GLY A 1 98 ? 28.612 -9.754 -12.528 1.00 72.12 98 GLY A N 1
ATOM 739 C CA . GLY A 1 98 ? 29.105 -11.129 -12.353 1.00 72.12 98 GLY A CA 1
ATOM 740 C C . GLY A 1 98 ? 29.006 -11.697 -10.932 1.00 72.12 98 GLY A C 1
ATOM 741 O O . GLY A 1 98 ? 29.535 -12.774 -10.674 1.00 72.12 98 GLY A O 1
ATOM 742 N N . THR A 1 99 ? 28.300 -11.021 -10.024 1.00 74.62 99 THR A N 1
ATOM 743 C CA . THR A 1 99 ? 28.057 -11.470 -8.637 1.00 74.62 99 THR A CA 1
ATOM 744 C C . THR A 1 99 ? 27.103 -12.664 -8.504 1.00 74.62 99 THR A C 1
ATOM 746 O O . THR A 1 99 ? 27.007 -13.240 -7.424 1.00 74.62 99 THR A O 1
ATOM 749 N N . GLY A 1 100 ? 26.413 -13.072 -9.577 1.00 68.75 100 GLY A N 1
ATOM 750 C CA . GLY A 1 100 ? 25.497 -14.221 -9.554 1.00 68.75 100 GLY A CA 1
ATOM 751 C C . GLY A 1 100 ? 24.225 -13.996 -8.725 1.00 68.75 100 GLY A C 1
ATOM 752 O O . GLY A 1 100 ? 23.590 -14.963 -8.312 1.00 68.75 100 GLY A O 1
ATOM 753 N N . ALA A 1 101 ? 23.847 -12.738 -8.483 1.00 80.44 101 ALA A N 1
ATOM 754 C CA . ALA A 1 101 ? 22.692 -12.348 -7.671 1.00 80.44 101 ALA A CA 1
ATOM 755 C C . ALA A 1 101 ? 21.350 -12.382 -8.435 1.00 80.44 101 ALA A C 1
ATOM 757 O O . ALA A 1 101 ? 20.408 -11.683 -8.071 1.00 80.44 101 ALA A O 1
ATOM 758 N N . ASP A 1 102 ? 21.242 -13.190 -9.495 1.00 82.81 102 ASP A N 1
ATOM 759 C CA . ASP A 1 102 ? 20.068 -13.218 -10.381 1.00 82.81 102 ASP A CA 1
ATOM 760 C C . ASP A 1 102 ? 18.778 -13.575 -9.622 1.00 82.81 102 ASP A C 1
ATOM 762 O O . ASP A 1 102 ? 17.708 -13.044 -9.913 1.00 82.81 102 ASP A O 1
ATOM 766 N N . SER A 1 103 ? 18.871 -14.448 -8.612 1.00 83.88 103 SER A N 1
ATOM 767 C CA . SER A 1 103 ? 17.732 -14.807 -7.756 1.00 83.88 103 SER A CA 1
ATOM 768 C C . SER A 1 103 ? 17.246 -13.625 -6.916 1.00 83.88 103 SER A C 1
ATOM 770 O O . SER A 1 103 ? 16.042 -13.390 -6.829 1.00 83.88 103 SER A O 1
ATOM 772 N N . ASP A 1 104 ? 18.167 -12.873 -6.314 1.00 86.00 104 ASP A N 1
ATOM 773 C CA . ASP A 1 104 ? 17.832 -11.728 -5.462 1.00 86.00 104 ASP A CA 1
ATOM 774 C C . ASP A 1 104 ? 17.313 -10.555 -6.303 1.00 86.00 104 ASP A C 1
ATOM 776 O O . ASP A 1 104 ? 16.373 -9.869 -5.906 1.00 86.00 104 ASP A O 1
ATOM 780 N N . LEU A 1 105 ? 17.859 -10.387 -7.511 1.00 87.31 105 LEU A N 1
ATOM 781 C CA . LEU A 1 105 ? 17.405 -9.400 -8.484 1.00 87.31 105 LEU A CA 1
ATOM 782 C C . LEU A 1 105 ? 15.972 -9.673 -8.953 1.00 87.31 105 LEU A C 1
ATOM 784 O O . LEU A 1 105 ? 15.161 -8.750 -9.014 1.00 87.31 105 LEU A O 1
ATOM 788 N N . ASN A 1 106 ? 15.647 -10.933 -9.248 1.00 87.06 106 ASN A N 1
ATOM 789 C CA . ASN A 1 106 ? 14.281 -11.321 -9.594 1.00 87.06 106 ASN A CA 1
ATOM 790 C C . ASN A 1 106 ? 13.328 -11.120 -8.410 1.00 87.06 106 ASN A C 1
ATOM 792 O O . ASN A 1 106 ? 12.249 -10.571 -8.596 1.00 87.06 106 ASN A O 1
ATOM 796 N N . ALA A 1 107 ? 13.744 -11.472 -7.189 1.00 87.31 107 ALA A N 1
ATOM 797 C CA . ALA A 1 107 ? 12.930 -11.248 -5.996 1.00 87.31 107 ALA A CA 1
ATOM 798 C C . ALA A 1 107 ? 12.657 -9.752 -5.739 1.00 87.31 107 ALA A C 1
ATOM 800 O O . ALA A 1 107 ? 11.556 -9.388 -5.328 1.00 87.31 107 ALA A O 1
ATOM 801 N N . ALA A 1 108 ? 13.640 -8.885 -5.989 1.00 88.25 108 ALA A N 1
ATOM 802 C CA . ALA A 1 108 ? 13.488 -7.436 -5.884 1.00 88.25 108 ALA A CA 1
ATOM 803 C C . ALA A 1 108 ? 12.552 -6.869 -6.966 1.00 88.25 108 ALA A C 1
ATOM 805 O O . ALA A 1 108 ? 11.659 -6.072 -6.668 1.00 88.25 108 ALA A O 1
ATOM 806 N N . LEU A 1 109 ? 12.681 -7.345 -8.211 1.00 88.75 109 LEU A N 1
ATOM 807 C CA . LEU A 1 109 ? 11.745 -6.997 -9.279 1.00 88.75 109 LEU A CA 1
ATOM 808 C C . LEU A 1 109 ? 10.317 -7.453 -8.939 1.00 88.75 109 LEU A C 1
ATOM 810 O O . LEU A 1 109 ? 9.380 -6.675 -9.108 1.00 88.75 109 LEU A O 1
ATOM 814 N N . ASP A 1 110 ? 10.140 -8.672 -8.427 1.00 87.12 110 ASP A N 1
ATOM 815 C CA . ASP A 1 110 ? 8.830 -9.205 -8.042 1.00 87.12 110 ASP A CA 1
ATOM 816 C C . ASP A 1 110 ? 8.167 -8.346 -6.956 1.00 87.12 110 ASP A C 1
ATOM 818 O O . ASP A 1 110 ? 6.984 -8.014 -7.077 1.00 87.12 110 ASP A O 1
ATOM 822 N N . ARG A 1 111 ? 8.925 -7.914 -5.935 1.00 86.56 111 ARG A N 1
ATOM 823 C CA . ARG A 1 111 ? 8.436 -6.971 -4.912 1.00 86.56 111 ARG A CA 1
ATOM 824 C C . ARG A 1 111 ? 8.005 -5.642 -5.525 1.00 86.56 111 ARG A C 1
ATOM 826 O O . ARG A 1 111 ? 6.902 -5.165 -5.249 1.00 86.56 111 ARG A O 1
ATOM 833 N N . PHE A 1 112 ? 8.824 -5.060 -6.403 1.00 88.44 112 PHE A N 1
ATOM 834 C CA . PHE A 1 112 ? 8.456 -3.827 -7.100 1.00 88.44 112 PHE A CA 1
ATOM 835 C C . PHE A 1 112 ? 7.162 -3.999 -7.905 1.00 88.44 112 PHE A C 1
ATOM 837 O O . PHE A 1 112 ? 6.242 -3.192 -7.771 1.00 88.44 112 PHE A O 1
ATOM 844 N N . LEU A 1 113 ? 7.055 -5.058 -8.710 1.00 87.81 113 LEU A N 1
ATOM 845 C CA . LEU A 1 113 ? 5.881 -5.317 -9.546 1.00 87.81 113 LEU A CA 1
ATOM 846 C C . LEU A 1 113 ? 4.618 -5.538 -8.714 1.00 87.81 113 LEU A C 1
ATOM 848 O O . LEU A 1 113 ? 3.555 -5.016 -9.063 1.00 87.81 113 LEU A O 1
ATOM 852 N N . MET A 1 114 ? 4.738 -6.253 -7.595 1.00 84.69 114 MET A N 1
ATOM 853 C CA . MET A 1 114 ? 3.636 -6.489 -6.667 1.00 84.69 114 MET A CA 1
ATOM 854 C C . MET A 1 114 ? 3.061 -5.179 -6.110 1.00 84.69 114 MET A C 1
ATOM 856 O O . MET A 1 114 ? 1.856 -5.084 -5.872 1.00 84.69 114 MET A O 1
ATOM 860 N N . HIS A 1 115 ? 3.894 -4.154 -5.915 1.00 84.50 115 HIS A N 1
ATOM 861 C CA . HIS A 1 115 ? 3.501 -2.925 -5.221 1.00 84.50 115 HIS A CA 1
ATOM 862 C C . HIS A 1 115 ? 3.339 -1.699 -6.131 1.00 84.50 115 HIS A C 1
ATOM 864 O O . HIS A 1 115 ? 2.625 -0.760 -5.766 1.00 84.50 115 HIS A O 1
ATOM 870 N N . ALA A 1 116 ? 3.906 -1.709 -7.340 1.00 88.25 116 ALA A N 1
ATOM 871 C CA . ALA A 1 116 ? 3.820 -0.600 -8.291 1.00 88.25 116 ALA A CA 1
ATOM 872 C C . ALA A 1 116 ? 2.366 -0.234 -8.629 1.00 88.25 116 ALA A C 1
ATOM 874 O O . ALA A 1 116 ? 2.018 0.946 -8.719 1.00 88.25 116 ALA A O 1
ATOM 875 N N . ARG A 1 117 ? 1.483 -1.236 -8.741 1.00 86.62 117 ARG A N 1
ATOM 876 C CA . ARG A 1 117 ? 0.046 -1.022 -8.974 1.00 86.62 117 ARG A CA 1
ATOM 877 C C . ARG A 1 117 ? -0.629 -0.296 -7.817 1.00 86.62 117 ARG A C 1
ATOM 879 O O . ARG A 1 117 ? -1.379 0.643 -8.054 1.00 86.62 117 ARG A O 1
ATOM 886 N N . SER A 1 118 ? -0.313 -0.663 -6.577 1.00 82.62 118 SER A N 1
ATOM 887 C CA . SER A 1 118 ? -0.835 0.031 -5.395 1.00 82.62 118 SER A CA 1
ATOM 888 C C . SER A 1 118 ? -0.369 1.490 -5.331 1.00 82.62 118 SER A C 1
ATOM 890 O O . SER A 1 118 ? -1.153 2.366 -4.963 1.00 82.62 118 SER A O 1
ATOM 892 N N . ALA A 1 119 ? 0.873 1.773 -5.738 1.00 86.38 119 ALA A N 1
ATOM 893 C CA . ALA A 1 119 ? 1.388 3.140 -5.821 1.00 86.38 119 ALA A CA 1
ATOM 894 C C . ALA A 1 119 ? 0.673 3.969 -6.907 1.00 86.38 119 ALA A C 1
ATOM 896 O O . ALA A 1 119 ? 0.262 5.101 -6.645 1.00 86.38 119 ALA A O 1
ATOM 897 N N . ILE A 1 120 ? 0.461 3.404 -8.103 1.00 88.62 120 ILE A N 1
ATOM 898 C CA . ILE A 1 120 ? -0.300 4.049 -9.191 1.00 88.62 120 ILE A CA 1
ATOM 899 C C . ILE A 1 120 ? -1.740 4.346 -8.754 1.00 88.62 120 ILE A C 1
ATOM 901 O O . ILE A 1 120 ? -2.234 5.464 -8.930 1.00 88.62 120 ILE A O 1
ATOM 905 N N . ASP A 1 121 ? -2.398 3.367 -8.140 1.00 85.56 121 ASP A N 1
ATOM 906 C CA . ASP A 1 121 ? -3.758 3.501 -7.631 1.00 85.56 121 ASP A CA 1
ATOM 907 C C . ASP A 1 121 ? -3.885 4.640 -6.621 1.00 85.56 121 ASP A C 1
ATOM 909 O O . ASP A 1 121 ? -4.809 5.452 -6.713 1.00 85.56 121 ASP A O 1
ATOM 913 N N . LEU A 1 122 ? -2.951 4.732 -5.672 1.00 82.69 122 LEU A N 1
ATOM 914 C CA . LEU A 1 122 ? -2.913 5.832 -4.715 1.00 82.69 122 LEU A CA 1
ATOM 915 C C . LEU A 1 122 ? -2.796 7.179 -5.433 1.00 82.69 122 LEU A C 1
ATOM 917 O O . LEU A 1 122 ? -3.562 8.098 -5.141 1.00 82.69 122 LEU A O 1
ATOM 921 N N . LEU A 1 123 ? -1.847 7.310 -6.362 1.00 85.44 123 LEU A N 1
ATOM 922 C CA . LEU A 1 123 ? -1.622 8.557 -7.095 1.00 85.44 123 LEU A CA 1
ATOM 923 C C . LEU A 1 123 ? -2.899 9.023 -7.795 1.00 85.44 123 LEU A C 1
ATOM 925 O O . LEU A 1 123 ? -3.268 10.199 -7.708 1.00 85.44 123 LEU A O 1
ATOM 929 N N . ARG A 1 124 ? -3.623 8.089 -8.416 1.00 86.75 124 ARG A N 1
ATOM 930 C CA . ARG A 1 124 ? -4.894 8.373 -9.086 1.00 86.75 124 ARG A CA 1
ATOM 931 C C . ARG A 1 124 ? -6.002 8.761 -8.115 1.00 86.75 124 ARG A C 1
ATOM 933 O O . ARG A 1 124 ? -6.683 9.755 -8.360 1.00 86.75 124 ARG A O 1
ATOM 940 N N . ARG A 1 125 ? -6.162 8.036 -7.005 1.00 82.44 125 ARG A N 1
ATOM 941 C CA . ARG A 1 125 ? -7.198 8.322 -5.997 1.00 82.44 125 ARG A CA 1
ATOM 942 C C . ARG A 1 125 ? -6.966 9.656 -5.284 1.00 82.44 125 ARG A C 1
ATOM 944 O O . ARG A 1 125 ? -7.910 10.413 -5.085 1.00 82.44 125 ARG A O 1
ATOM 951 N N . THR A 1 126 ? -5.722 9.950 -4.914 1.00 76.06 126 THR A N 1
ATOM 952 C CA . THR A 1 126 ? -5.383 11.078 -4.031 1.00 76.06 126 THR A CA 1
ATOM 953 C C . THR A 1 126 ? -5.120 12.370 -4.796 1.00 76.06 126 THR A C 1
ATOM 955 O O . THR A 1 126 ? -5.439 13.457 -4.313 1.00 76.06 126 THR A O 1
ATOM 958 N N . LYS A 1 127 ? -4.508 12.279 -5.980 1.00 74.81 127 LYS A N 1
ATOM 959 C CA . LYS A 1 127 ? -4.047 13.448 -6.739 1.00 74.81 127 LYS A CA 1
ATOM 960 C C . LYS A 1 127 ? -4.509 13.463 -8.184 1.00 74.81 127 LYS A C 1
ATOM 962 O O . LYS A 1 127 ? -4.167 14.428 -8.850 1.00 74.81 127 LYS A O 1
ATOM 967 N N . GLY A 1 128 ? -5.294 12.495 -8.662 1.00 70.56 128 GLY A N 1
ATOM 968 C CA . GLY A 1 128 ? -5.678 12.372 -10.077 1.00 70.56 128 GLY A CA 1
ATOM 969 C C . GLY A 1 128 ? -5.988 13.707 -10.779 1.00 70.56 128 GLY A C 1
ATOM 970 O O . GLY A 1 128 ? -5.298 14.044 -11.736 1.00 70.56 128 GLY A O 1
ATOM 971 N N . PRO A 1 129 ? -6.922 14.537 -10.272 1.00 69.12 129 PRO A N 1
ATOM 972 C CA . PRO A 1 129 ? -7.251 15.834 -10.882 1.00 69.12 129 PRO A CA 1
ATOM 973 C C . PRO A 1 129 ? -6.201 16.945 -10.685 1.00 69.12 129 PRO A C 1
ATOM 975 O O . PRO A 1 129 ? -6.319 18.017 -11.270 1.00 69.12 129 PRO A O 1
ATOM 978 N N . SER A 1 130 ? -5.224 16.739 -9.804 1.00 78.31 130 SER A N 1
ATOM 979 C CA . SER A 1 130 ? -4.227 17.720 -9.353 1.00 78.31 130 SER A CA 1
ATOM 980 C C . SER A 1 130 ? -2.787 17.370 -9.744 1.00 78.31 130 SER A C 1
ATOM 982 O O . SER A 1 130 ? -1.875 18.121 -9.397 1.00 78.31 130 SER A O 1
ATOM 984 N N . LEU A 1 131 ? -2.557 16.250 -10.436 1.00 81.81 131 LEU A N 1
ATOM 985 C CA . LEU A 1 131 ? -1.252 15.935 -11.012 1.00 81.81 131 LEU A CA 1
ATOM 986 C C . LEU A 1 131 ? -0.937 16.935 -12.130 1.00 81.81 131 LEU A C 1
ATOM 988 O O . LEU A 1 131 ? -1.791 17.270 -12.952 1.00 81.81 131 LEU A O 1
ATOM 992 N N . SER A 1 132 ? 0.310 17.400 -12.187 1.00 86.38 132 SER A N 1
ATOM 993 C CA . SER A 1 132 ? 0.780 18.161 -13.347 1.00 86.38 132 SER A CA 1
ATOM 994 C C . SER A 1 132 ? 0.773 17.281 -14.602 1.00 86.38 132 SER A C 1
ATOM 996 O O . SER A 1 132 ? 0.867 16.055 -14.511 1.00 86.38 132 SER A O 1
ATOM 998 N N . GLY A 1 133 ? 0.728 17.892 -15.790 1.00 87.06 133 GLY A N 1
ATOM 999 C CA . GLY A 1 133 ? 0.703 17.139 -17.052 1.00 87.06 133 GLY A CA 1
ATOM 1000 C C . GLY A 1 133 ? 1.863 16.143 -17.196 1.00 87.06 133 GLY A C 1
ATOM 1001 O O . GLY A 1 133 ? 1.660 15.033 -17.678 1.00 87.06 133 GLY A O 1
ATOM 1002 N N . GLY A 1 134 ? 3.060 16.493 -16.706 1.00 87.25 134 GLY A N 1
ATOM 1003 C CA . GLY A 1 134 ? 4.214 15.587 -16.700 1.00 87.25 134 GLY A CA 1
ATOM 1004 C C . GLY A 1 134 ? 4.074 14.416 -15.722 1.00 87.25 134 GLY A C 1
ATOM 1005 O O . GLY A 1 134 ? 4.469 13.300 -16.047 1.00 87.25 134 GLY A O 1
ATOM 1006 N N . GLN A 1 135 ? 3.472 14.643 -14.552 1.00 89.56 135 GLN A N 1
ATOM 1007 C CA . GLN A 1 135 ? 3.229 13.592 -13.557 1.00 89.56 135 GLN A CA 1
ATOM 1008 C C . GLN A 1 135 ? 2.147 12.615 -14.020 1.00 89.56 135 GLN A C 1
ATOM 1010 O O . GLN A 1 135 ? 2.329 11.409 -13.896 1.00 89.56 135 GLN A O 1
ATOM 1015 N N . ALA A 1 136 ? 1.054 13.119 -14.600 1.00 88.44 136 ALA A N 1
ATOM 1016 C CA . ALA A 1 136 ? 0.023 12.271 -15.191 1.00 88.44 136 ALA A CA 1
ATOM 1017 C C . ALA A 1 136 ? 0.603 11.411 -16.330 1.00 88.44 136 ALA A C 1
ATOM 1019 O O . ALA A 1 136 ? 0.446 10.195 -16.323 1.00 88.44 136 ALA A O 1
ATOM 1020 N N . ALA A 1 137 ? 1.388 12.018 -17.229 1.00 90.88 137 ALA A N 1
ATOM 1021 C CA . ALA A 1 137 ? 2.042 11.298 -18.322 1.00 90.88 137 ALA A CA 1
ATOM 1022 C C . ALA A 1 137 ? 3.073 10.257 -17.846 1.00 90.88 137 ALA A C 1
ATOM 1024 O O . ALA A 1 137 ? 3.251 9.232 -18.501 1.00 90.88 137 ALA A O 1
ATOM 1025 N N . LEU A 1 138 ? 3.769 10.501 -16.728 1.00 91.88 138 LEU A N 1
ATOM 1026 C CA . LEU A 1 138 ? 4.626 9.499 -16.087 1.00 91.88 138 LEU A CA 1
ATOM 1027 C C . LEU A 1 138 ? 3.794 8.307 -15.610 1.00 91.88 138 LEU A C 1
ATOM 1029 O O . LEU A 1 138 ? 4.123 7.178 -15.959 1.00 91.88 138 LEU A O 1
ATOM 1033 N N . VAL A 1 139 ? 2.722 8.554 -14.851 1.00 92.00 139 VAL A N 1
ATOM 1034 C CA . VAL A 1 139 ? 1.855 7.491 -14.319 1.00 92.00 139 VAL A CA 1
ATOM 1035 C C . VAL A 1 139 ? 1.266 6.650 -15.451 1.00 92.00 139 VAL A C 1
ATOM 1037 O O . VAL A 1 139 ? 1.371 5.426 -15.409 1.00 92.00 139 VAL A O 1
ATOM 1040 N N . ASP A 1 140 ? 0.730 7.291 -16.491 1.00 92.19 140 ASP A N 1
ATOM 1041 C CA . ASP A 1 140 ? 0.138 6.596 -17.638 1.00 92.19 140 ASP A CA 1
ATOM 1042 C C . ASP A 1 140 ? 1.184 5.794 -18.428 1.00 92.19 140 ASP A C 1
ATOM 1044 O O . ASP A 1 140 ? 0.921 4.667 -18.849 1.00 92.19 140 ASP A O 1
ATOM 1048 N N . ARG A 1 141 ? 2.400 6.336 -18.598 1.00 92.31 141 ARG A N 1
ATOM 1049 C CA . ARG A 1 141 ? 3.505 5.622 -19.256 1.00 92.31 141 ARG A CA 1
ATOM 1050 C C . ARG A 1 141 ? 3.926 4.391 -18.459 1.00 92.31 141 ARG A C 1
ATOM 1052 O O . ARG A 1 141 ? 4.098 3.330 -19.052 1.00 92.31 141 ARG A O 1
ATOM 1059 N N . VAL A 1 142 ? 4.116 4.532 -17.149 1.00 91.88 142 VAL A N 1
ATOM 1060 C CA . VAL A 1 142 ? 4.526 3.423 -16.279 1.00 91.88 142 VAL A CA 1
ATOM 1061 C C . VAL A 1 142 ? 3.473 2.330 -16.287 1.00 91.88 142 VAL A C 1
ATOM 1063 O O . VAL A 1 142 ? 3.813 1.173 -16.504 1.00 91.88 142 VAL A O 1
ATOM 1066 N N . GLU A 1 143 ? 2.202 2.692 -16.119 1.00 92.06 143 GLU A N 1
ATOM 1067 C CA . GLU A 1 143 ? 1.095 1.744 -16.190 1.00 92.06 143 GLU A CA 1
ATOM 1068 C C . GLU A 1 143 ? 1.091 0.979 -17.521 1.00 92.06 143 GLU A C 1
ATOM 1070 O O . GLU A 1 143 ? 1.138 -0.251 -17.515 1.00 92.06 143 GLU A O 1
ATOM 1075 N N . ALA A 1 144 ? 1.138 1.687 -18.653 1.00 90.75 144 ALA A N 1
ATOM 1076 C CA . ALA A 1 144 ? 1.124 1.055 -19.968 1.00 90.75 144 ALA A CA 1
ATOM 1077 C C . ALA A 1 144 ? 2.330 0.126 -20.190 1.00 90.75 144 ALA A C 1
ATOM 1079 O O . ALA A 1 144 ? 2.191 -0.947 -20.782 1.00 90.75 144 ALA A O 1
ATOM 1080 N N . ARG A 1 145 ? 3.523 0.513 -19.715 1.00 91.00 145 ARG A N 1
ATOM 1081 C CA . ARG A 1 145 ? 4.721 -0.328 -19.830 1.00 91.00 145 ARG A CA 1
ATOM 1082 C C . ARG A 1 145 ? 4.672 -1.536 -18.893 1.00 91.00 145 ARG A C 1
ATOM 1084 O O . ARG A 1 145 ? 5.135 -2.597 -19.295 1.00 91.00 145 ARG A O 1
ATOM 1091 N N . LEU A 1 146 ? 4.106 -1.405 -17.692 1.00 89.00 146 LEU A N 1
ATOM 1092 C CA . LEU A 1 146 ? 3.878 -2.537 -16.790 1.00 89.00 146 LEU A CA 1
ATOM 1093 C C . LEU A 1 146 ? 2.889 -3.533 -17.405 1.00 89.00 146 LEU A C 1
ATOM 1095 O O . LEU A 1 146 ? 3.174 -4.726 -17.415 1.00 89.00 146 LEU A O 1
ATOM 1099 N N . ASP A 1 147 ? 1.782 -3.064 -17.989 1.00 88.12 147 ASP A N 1
ATOM 1100 C CA . ASP A 1 147 ? 0.838 -3.931 -18.710 1.00 88.12 147 ASP A CA 1
ATOM 1101 C C . ASP A 1 147 ? 1.523 -4.656 -19.876 1.00 88.12 147 ASP A C 1
ATOM 1103 O O . ASP A 1 147 ? 1.425 -5.878 -20.007 1.00 88.12 147 ASP A O 1
ATOM 1107 N N . ALA A 1 148 ? 2.307 -3.934 -20.681 1.00 85.38 148 ALA A N 1
ATOM 1108 C CA . ALA A 1 148 ? 3.066 -4.533 -21.775 1.00 85.38 148 ALA A CA 1
ATOM 1109 C C . ALA A 1 148 ? 4.125 -5.545 -21.296 1.00 85.38 148 ALA A C 1
ATOM 1111 O O . ALA A 1 148 ? 4.372 -6.537 -21.985 1.00 85.38 148 ALA A O 1
ATOM 1112 N N . ALA A 1 149 ? 4.734 -5.311 -20.131 1.00 84.06 149 ALA A N 1
ATOM 1113 C CA . ALA A 1 149 ? 5.720 -6.198 -19.522 1.00 84.06 149 ALA A CA 1
ATOM 1114 C C . ALA A 1 149 ? 5.092 -7.430 -18.854 1.00 84.06 149 ALA A C 1
ATOM 1116 O O . ALA A 1 149 ? 5.722 -8.476 -18.795 1.00 84.06 149 ALA A O 1
ATOM 1117 N N . THR A 1 150 ? 3.839 -7.364 -18.400 1.00 77.56 150 THR A N 1
ATOM 1118 C CA . THR A 1 150 ? 3.118 -8.583 -17.988 1.00 77.56 150 THR A CA 1
ATOM 1119 C C . THR A 1 150 ? 2.776 -9.488 -19.175 1.00 77.56 150 THR A C 1
ATOM 1121 O O . THR A 1 150 ? 2.603 -10.692 -19.001 1.00 77.56 150 THR A O 1
ATOM 1124 N N . ALA A 1 151 ? 2.712 -8.925 -20.387 1.00 76.69 151 ALA A N 1
ATOM 1125 C CA . ALA A 1 151 ? 2.422 -9.653 -21.620 1.00 76.69 151 ALA A CA 1
ATOM 1126 C C . ALA A 1 151 ? 3.672 -10.174 -22.361 1.00 76.69 151 ALA A C 1
ATOM 1128 O O . ALA A 1 151 ? 3.544 -11.081 -23.180 1.00 76.69 151 ALA A O 1
ATOM 1129 N N . ASN A 1 152 ? 4.861 -9.618 -22.099 1.00 63.16 152 ASN A N 1
ATOM 1130 C CA . ASN A 1 152 ? 6.120 -9.968 -22.767 1.00 63.16 152 ASN A CA 1
ATOM 1131 C C . ASN A 1 152 ? 7.216 -10.230 -21.726 1.00 63.16 152 ASN A C 1
ATOM 1133 O O . ASN A 1 152 ? 7.361 -9.446 -20.802 1.00 63.16 152 ASN A O 1
ATOM 1137 N N . GLU A 1 153 ? 7.985 -11.306 -21.898 1.00 63.28 153 GLU A N 1
ATOM 1138 C CA . GLU A 1 153 ? 9.045 -11.819 -21.007 1.00 63.28 153 GLU A CA 1
ATOM 1139 C C . GLU A 1 153 ? 9.797 -10.762 -20.151 1.00 63.28 153 GLU A C 1
ATOM 1141 O O . GLU A 1 153 ? 10.130 -9.667 -20.612 1.00 63.28 153 GLU A O 1
ATOM 1146 N N . GLY A 1 154 ? 10.120 -11.122 -18.897 1.00 63.25 154 GLY A N 1
ATOM 1147 C CA . GLY A 1 154 ? 10.466 -10.228 -17.771 1.00 63.25 154 GLY A CA 1
ATOM 1148 C C . GLY A 1 154 ? 11.576 -9.175 -17.953 1.00 63.25 154 GLY A C 1
ATOM 1149 O O . GLY A 1 154 ? 11.687 -8.266 -17.130 1.00 63.25 154 GLY A O 1
ATOM 1150 N N . GLY A 1 155 ? 12.349 -9.205 -19.042 1.00 72.81 155 GLY A N 1
ATOM 1151 C CA . GLY A 1 155 ? 13.319 -8.152 -19.372 1.00 72.81 155 GLY A CA 1
ATOM 1152 C C . GLY A 1 155 ? 12.677 -6.772 -19.583 1.00 72.81 155 GLY A C 1
ATOM 1153 O O . GLY A 1 155 ? 13.277 -5.752 -19.241 1.00 72.81 155 GLY A O 1
ATOM 1154 N N . ALA A 1 156 ? 11.432 -6.721 -20.070 1.00 83.19 156 ALA A N 1
ATOM 1155 C CA . ALA A 1 156 ? 10.697 -5.464 -20.214 1.00 83.19 156 ALA A CA 1
ATOM 1156 C C . ALA A 1 156 ? 10.331 -4.840 -18.854 1.00 83.19 156 ALA A C 1
ATOM 1158 O O . ALA A 1 156 ? 10.421 -3.623 -18.694 1.00 83.19 156 ALA A O 1
ATOM 1159 N N . ALA A 1 157 ? 9.971 -5.665 -17.866 1.00 86.00 157 ALA A N 1
ATOM 1160 C CA . ALA A 1 157 ? 9.625 -5.217 -16.516 1.00 86.00 157 ALA A CA 1
ATOM 1161 C C . ALA A 1 157 ? 10.837 -4.620 -15.791 1.00 86.00 157 ALA A C 1
ATOM 1163 O O . ALA A 1 157 ? 10.728 -3.565 -15.167 1.00 86.00 157 ALA A O 1
ATOM 1164 N N . MET A 1 158 ? 12.005 -5.249 -15.948 1.00 88.19 158 MET A N 1
ATOM 1165 C CA . MET A 1 158 ? 13.266 -4.745 -15.405 1.00 88.19 158 MET A CA 1
ATOM 1166 C C . MET A 1 158 ? 13.594 -3.342 -15.934 1.00 88.19 158 MET A C 1
ATOM 1168 O O . MET A 1 158 ? 13.931 -2.450 -15.160 1.00 88.19 158 MET A O 1
ATOM 1172 N N . ALA A 1 159 ? 13.434 -3.108 -17.240 1.00 88.69 159 ALA A N 1
ATOM 1173 C CA . ALA A 1 159 ? 13.668 -1.787 -17.825 1.00 88.69 159 ALA A CA 1
ATOM 1174 C C . ALA A 1 159 ? 12.721 -0.720 -17.247 1.00 88.69 159 ALA A C 1
ATOM 1176 O O . ALA A 1 159 ? 13.161 0.376 -16.912 1.00 88.69 159 ALA A O 1
ATOM 1177 N N . VAL A 1 160 ? 11.433 -1.045 -17.071 1.00 89.62 160 VAL A N 1
ATOM 1178 C CA . VAL A 1 160 ? 10.460 -0.133 -16.438 1.00 89.62 160 VAL A CA 1
ATOM 1179 C C . VAL A 1 160 ? 10.874 0.211 -15.016 1.00 89.62 160 VAL A C 1
ATOM 1181 O O . VAL A 1 160 ? 10.865 1.381 -14.634 1.00 89.62 160 VAL A O 1
ATOM 1184 N N . TRP A 1 161 ? 11.247 -0.804 -14.241 1.00 91.12 161 TRP A N 1
ATOM 1185 C CA . TRP A 1 161 ? 11.650 -0.624 -12.858 1.00 91.12 161 TRP A CA 1
ATOM 1186 C C . TRP A 1 161 ? 12.883 0.280 -12.737 1.00 91.12 161 TRP A C 1
ATOM 1188 O O . TRP A 1 161 ? 12.860 1.242 -11.971 1.00 91.12 161 TRP A O 1
ATOM 1198 N N . LEU A 1 162 ? 13.924 0.042 -13.536 1.00 90.62 162 LEU A N 1
ATOM 1199 C CA . LEU A 1 162 ? 15.173 0.804 -13.453 1.00 90.62 162 LEU A CA 1
ATOM 1200 C C . LEU A 1 162 ? 15.063 2.235 -14.007 1.00 90.62 162 LEU A C 1
ATOM 1202 O O . LEU A 1 162 ? 15.707 3.144 -13.473 1.00 90.62 162 LEU A O 1
ATOM 1206 N N . GLU A 1 163 ? 14.270 2.443 -15.062 1.00 92.44 163 GLU A N 1
ATOM 1207 C CA . GLU A 1 163 ? 14.138 3.742 -15.737 1.00 92.44 163 GLU A CA 1
ATOM 1208 C C . GLU A 1 163 ? 13.083 4.644 -15.088 1.00 92.44 163 GLU A C 1
ATOM 1210 O O . GLU A 1 163 ? 13.341 5.818 -14.818 1.00 92.44 163 GLU A O 1
ATOM 1215 N N . ASP A 1 164 ? 11.883 4.110 -14.845 1.00 91.56 164 ASP A N 1
ATOM 1216 C CA . ASP A 1 164 ? 10.738 4.895 -14.384 1.00 91.56 164 ASP A CA 1
ATOM 1217 C C . ASP A 1 164 ? 10.421 4.680 -12.892 1.00 91.56 164 ASP A C 1
ATOM 1219 O O . ASP A 1 164 ? 9.811 5.554 -12.269 1.00 91.56 164 ASP A O 1
ATOM 1223 N N . GLY A 1 165 ? 10.857 3.563 -12.297 1.00 90.88 165 GLY A N 1
ATOM 1224 C CA . GLY A 1 165 ? 10.623 3.227 -10.886 1.00 90.88 165 GLY A CA 1
ATOM 1225 C C . GLY A 1 165 ? 11.045 4.312 -9.887 1.00 90.88 165 GLY A C 1
ATOM 1226 O O . GLY A 1 165 ? 10.223 4.660 -9.040 1.00 90.88 165 GLY A O 1
ATOM 1227 N N . PRO A 1 166 ? 12.241 4.928 -9.995 1.00 93.44 166 PRO A N 1
ATOM 1228 C CA . PRO A 1 166 ? 12.649 6.007 -9.091 1.00 93.44 166 PRO A CA 1
ATOM 1229 C C . PRO A 1 166 ? 11.671 7.189 -9.095 1.00 93.44 166 PRO A C 1
ATOM 1231 O O . PRO A 1 166 ? 11.265 7.666 -8.039 1.00 93.44 166 PRO A O 1
ATOM 1234 N N . ASN A 1 167 ? 11.238 7.617 -10.285 1.00 92.81 167 ASN A N 1
ATOM 1235 C CA . ASN A 1 167 ? 10.314 8.743 -10.432 1.00 92.81 167 ASN A CA 1
ATOM 1236 C C . ASN A 1 167 ? 8.912 8.389 -9.915 1.00 92.81 167 ASN A C 1
ATOM 1238 O O . ASN A 1 167 ? 8.227 9.239 -9.345 1.00 92.81 167 ASN A O 1
ATOM 1242 N N . LEU A 1 168 ? 8.473 7.139 -10.110 1.00 92.12 168 LEU A N 1
ATOM 1243 C CA . LEU A 1 168 ? 7.210 6.649 -9.561 1.00 92.12 168 LEU A CA 1
ATOM 1244 C C . LEU A 1 168 ? 7.240 6.650 -8.028 1.00 92.12 168 LEU A C 1
ATOM 1246 O O . LEU A 1 168 ? 6.300 7.146 -7.408 1.00 92.12 168 LEU A O 1
ATOM 1250 N N . ILE A 1 169 ? 8.311 6.116 -7.431 1.00 91.56 169 ILE A N 1
ATOM 1251 C CA . ILE A 1 169 ? 8.488 6.037 -5.977 1.00 91.56 169 ILE A CA 1
ATOM 1252 C C . ILE A 1 169 ? 8.518 7.438 -5.371 1.00 91.56 169 ILE A C 1
ATOM 1254 O O . ILE A 1 169 ? 7.778 7.711 -4.426 1.00 91.56 169 ILE A O 1
ATOM 1258 N N . GLU A 1 170 ? 9.301 8.351 -5.948 1.00 91.31 170 GLU A N 1
ATOM 1259 C CA . GLU A 1 170 ? 9.384 9.737 -5.487 1.00 91.31 170 GLU A CA 1
ATOM 1260 C C . GLU A 1 170 ? 8.015 10.433 -5.546 1.00 91.31 170 GLU A C 1
ATOM 1262 O O . GLU A 1 170 ? 7.565 11.032 -4.565 1.00 91.31 170 GLU A O 1
ATOM 1267 N N . LEU A 1 171 ? 7.298 10.302 -6.667 1.00 90.00 171 LEU A N 1
ATOM 1268 C CA . LEU A 1 171 ? 5.975 10.901 -6.833 1.00 90.00 171 LEU A CA 1
ATOM 1269 C C . LEU A 1 171 ? 4.947 10.321 -5.847 1.00 90.00 171 LEU A C 1
ATOM 1271 O O . LEU A 1 171 ? 4.146 11.068 -5.267 1.00 90.00 171 LEU A O 1
ATOM 1275 N N . ALA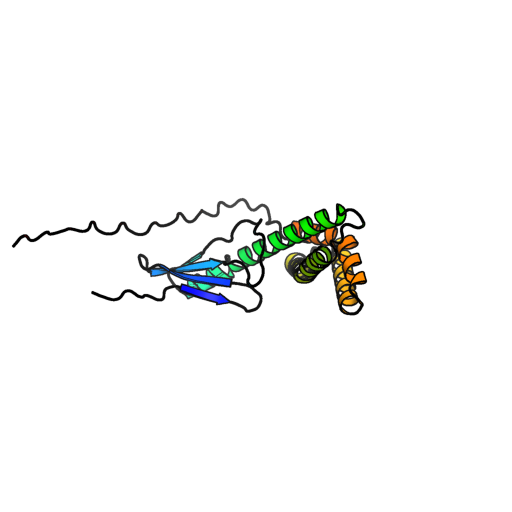 A 1 172 ? 4.970 9.002 -5.641 1.00 88.56 172 ALA A N 1
ATOM 1276 C CA . ALA A 1 172 ? 4.123 8.313 -4.674 1.00 88.56 172 ALA A CA 1
ATOM 1277 C C . ALA A 1 172 ? 4.429 8.768 -3.243 1.00 88.56 172 ALA A C 1
ATOM 1279 O O . ALA A 1 172 ? 3.500 9.073 -2.498 1.00 88.56 172 ALA A O 1
ATOM 1280 N N . ARG A 1 173 ? 5.708 8.919 -2.885 1.00 88.00 173 ARG A N 1
ATOM 1281 C CA . ARG A 1 173 ? 6.153 9.394 -1.569 1.00 88.00 173 ARG A CA 1
ATOM 1282 C C . ARG A 1 173 ? 5.704 10.828 -1.295 1.00 88.00 173 ARG A C 1
ATOM 1284 O O . ARG A 1 173 ? 5.138 11.094 -0.237 1.00 88.00 173 ARG A O 1
ATOM 1291 N N . ILE A 1 174 ? 5.881 11.742 -2.252 1.00 85.94 174 ILE A N 1
ATOM 1292 C CA . ILE A 1 174 ? 5.406 13.136 -2.140 1.00 85.94 174 ILE A CA 1
ATOM 1293 C C . ILE A 1 174 ? 3.887 13.177 -1.951 1.00 85.94 174 ILE A C 1
ATOM 1295 O O . ILE A 1 174 ? 3.369 13.987 -1.185 1.00 85.94 174 ILE A O 1
ATOM 1299 N N . THR A 1 175 ? 3.164 12.299 -2.645 1.00 82.06 175 THR A N 1
ATOM 1300 C CA . THR A 1 175 ? 1.702 12.221 -2.551 1.00 82.06 175 THR A CA 1
ATOM 1301 C C . THR A 1 175 ? 1.232 11.600 -1.241 1.00 82.06 175 THR A C 1
ATOM 1303 O O . THR A 1 175 ? 0.212 12.025 -0.700 1.00 82.06 175 THR A O 1
ATOM 1306 N N . ALA A 1 176 ? 1.967 10.611 -0.738 1.00 77.75 176 ALA A N 1
ATOM 1307 C CA . ALA A 1 176 ? 1.703 9.965 0.533 1.00 77.75 176 ALA A CA 1
ATOM 1308 C C . ALA A 1 176 ? 2.074 10.864 1.717 1.00 77.75 176 ALA A C 1
ATOM 1310 O O . ALA A 1 176 ? 1.499 10.698 2.783 1.00 77.75 176 ALA A O 1
ATOM 1311 N N . ALA A 1 177 ? 2.999 11.818 1.579 1.00 70.50 177 ALA A N 1
ATOM 1312 C CA . ALA A 1 177 ? 3.350 12.710 2.677 1.00 70.50 177 ALA A CA 1
ATOM 1313 C C . ALA A 1 177 ? 2.083 13.401 3.229 1.00 70.50 177 ALA A C 1
ATOM 1315 O O . ALA A 1 177 ? 1.366 14.064 2.468 1.00 70.50 177 ALA A O 1
ATOM 1316 N N . PRO A 1 178 ? 1.769 13.248 4.531 1.00 60.31 178 PRO A N 1
ATOM 1317 C CA . PRO A 1 178 ? 0.614 13.917 5.101 1.00 60.31 178 PRO A CA 1
ATOM 1318 C C . PRO A 1 178 ? 0.774 15.431 4.900 1.00 60.31 178 PRO A C 1
ATOM 1320 O O . PRO A 1 178 ? 1.894 15.945 5.012 1.00 60.31 178 PRO A O 1
ATOM 1323 N N . PRO A 1 179 ? -0.312 16.178 4.612 1.00 46.00 179 PRO A N 1
ATOM 1324 C CA . PRO A 1 179 ? -0.237 17.629 4.687 1.00 46.00 179 PRO A CA 1
ATOM 1325 C C . PRO A 1 179 ? 0.284 17.974 6.081 1.00 46.00 179 PRO A C 1
ATOM 1327 O O . PRO A 1 179 ? -0.134 17.340 7.050 1.00 46.00 179 PRO A O 1
ATOM 1330 N N . ALA A 1 180 ? 1.212 18.929 6.177 1.00 39.66 180 ALA A N 1
ATOM 1331 C CA . ALA A 1 180 ? 1.748 19.414 7.444 1.00 39.66 180 ALA A CA 1
ATOM 1332 C C . ALA A 1 180 ? 0.609 20.014 8.287 1.00 39.66 180 ALA A C 1
ATOM 1334 O O . ALA A 1 180 ? 0.387 21.220 8.318 1.00 39.66 180 ALA A O 1
ATOM 1335 N N . SER A 1 181 ? -0.169 19.151 8.925 1.00 37.81 181 SER A N 1
ATOM 1336 C CA . SER A 1 181 ? -1.263 19.500 9.800 1.00 37.81 181 SER A CA 1
ATOM 1337 C C . SER A 1 181 ? -0.715 19.363 11.201 1.00 37.81 181 SER A C 1
ATOM 1339 O O . SER A 1 181 ? -0.697 18.282 11.786 1.00 37.81 181 SER A O 1
ATOM 1341 N N . GLY A 1 182 ? -0.229 20.486 11.725 1.00 40.38 182 GLY A N 1
ATOM 1342 C CA . GLY A 1 182 ? -0.086 20.654 13.158 1.00 40.38 182 GLY A CA 1
ATOM 1343 C C . GLY A 1 182 ? -1.448 20.428 13.803 1.00 40.38 182 GLY A C 1
ATOM 1344 O O . GLY A 1 182 ? -2.334 21.267 13.697 1.00 40.38 182 GLY A O 1
ATOM 1345 N N . ALA A 1 183 ? -1.628 19.273 14.425 1.00 34.84 183 ALA A N 1
ATOM 1346 C CA . ALA A 1 183 ? -2.662 19.035 15.414 1.00 34.84 183 ALA A CA 1
ATOM 1347 C C . ALA A 1 183 ? -2.246 17.813 16.224 1.00 34.84 183 ALA A C 1
ATOM 1349 O O . ALA A 1 183 ? -2.390 16.670 15.800 1.00 34.84 183 ALA A O 1
ATOM 1350 N N . ASP A 1 184 ? -1.682 18.135 17.379 1.00 45.28 184 ASP A N 1
ATOM 1351 C CA . ASP A 1 184 ? -1.561 17.357 18.602 1.00 45.28 184 ASP A CA 1
ATOM 1352 C C . ASP A 1 184 ? -2.703 16.325 18.751 1.00 45.28 184 ASP A C 1
ATOM 1354 O O . ASP A 1 184 ? -3.783 16.594 19.280 1.00 45.28 184 ASP A O 1
ATOM 1358 N N . GLY A 1 185 ? -2.502 15.134 18.190 1.00 40.25 185 GLY A N 1
ATOM 1359 C CA . GLY A 1 185 ? -3.436 14.019 18.265 1.00 40.25 185 GLY A CA 1
ATOM 1360 C C . GLY A 1 185 ? -3.055 13.157 19.450 1.00 40.25 185 GLY A C 1
ATOM 1361 O O . GLY A 1 185 ? -2.326 12.186 19.277 1.00 40.25 185 GLY A O 1
ATOM 1362 N N . GLY A 1 186 ? -3.506 13.565 20.639 1.00 36.69 186 GLY A N 1
ATOM 1363 C CA . GLY A 1 186 ? -3.132 13.000 21.933 1.00 36.69 186 GLY A CA 1
ATOM 1364 C C . GLY A 1 186 ? -2.847 11.501 21.901 1.00 36.69 186 GLY A C 1
ATOM 1365 O O . GLY A 1 186 ? -3.725 10.683 21.615 1.00 36.69 186 GLY A O 1
ATOM 1366 N N . ILE A 1 187 ? -1.605 11.159 22.244 1.00 38.50 187 ILE A N 1
ATOM 1367 C CA . ILE A 1 187 ? -1.191 9.808 22.608 1.00 38.50 187 ILE A CA 1
ATOM 1368 C C . ILE A 1 187 ? -2.222 9.298 23.620 1.00 38.50 187 ILE A C 1
ATOM 1370 O O . ILE A 1 187 ? -2.318 9.827 24.730 1.00 38.50 187 ILE A O 1
ATOM 1374 N N . SER A 1 188 ? -3.030 8.301 23.241 1.00 45.50 188 SER A N 1
ATOM 1375 C CA . SER A 1 188 ? -3.845 7.585 24.221 1.00 45.50 188 SER A CA 1
ATOM 1376 C C . SER A 1 188 ? -2.877 6.958 25.209 1.00 45.50 188 SER A C 1
ATOM 1378 O O . SER A 1 188 ? -2.164 6.011 24.878 1.00 45.50 188 SER A O 1
ATOM 1380 N N . THR A 1 189 ? -2.818 7.521 26.412 1.00 40.62 189 THR A N 1
ATOM 1381 C CA . THR A 1 189 ? -2.022 6.967 27.495 1.00 40.62 189 THR A CA 1
ATOM 1382 C C . THR A 1 189 ? -2.455 5.518 27.717 1.00 40.62 189 THR A C 1
ATOM 1384 O O . THR A 1 189 ? -3.660 5.234 27.756 1.00 40.62 189 THR A O 1
ATOM 1387 N N . PRO A 1 190 ? -1.507 4.572 27.828 1.00 49.44 190 PRO A N 1
ATOM 1388 C CA . PRO A 1 190 ? -1.844 3.190 28.119 1.00 49.44 190 PRO A CA 1
ATOM 1389 C C . PRO A 1 190 ? -2.601 3.151 29.449 1.00 49.44 190 PRO A C 1
ATOM 1391 O O . PRO A 1 190 ? -2.053 3.450 30.509 1.00 49.44 190 PRO A O 1
ATOM 1394 N N . VAL A 1 191 ? -3.892 2.816 29.393 1.00 57.28 191 VAL A N 1
ATOM 1395 C CA . VAL A 1 191 ? -4.697 2.614 30.598 1.00 57.28 191 VAL A CA 1
ATOM 1396 C C . VAL A 1 191 ? -4.259 1.286 31.195 1.00 57.28 191 VAL A C 1
ATOM 1398 O O . VAL A 1 191 ? -4.637 0.221 30.700 1.00 57.28 191 VAL A O 1
ATOM 1401 N N . ALA A 1 192 ? -3.432 1.368 32.235 1.00 56.62 192 ALA A N 1
ATOM 1402 C CA . ALA A 1 192 ? -2.956 0.202 32.957 1.00 56.62 192 ALA A CA 1
ATOM 1403 C C . ALA A 1 192 ? -4.147 -0.620 33.493 1.00 56.62 192 ALA A C 1
ATOM 1405 O O . ALA A 1 192 ? -5.153 -0.040 33.925 1.00 56.62 192 ALA A O 1
ATOM 1406 N N . PRO A 1 193 ? -4.067 -1.961 33.462 1.00 61.00 193 PRO A N 1
ATOM 1407 C CA . PRO A 1 193 ? -5.045 -2.795 34.144 1.00 61.00 193 PRO A CA 1
ATOM 1408 C C . PRO A 1 193 ? -5.049 -2.466 35.648 1.00 61.00 193 PRO A C 1
ATOM 1410 O O . PRO A 1 193 ? -4.006 -2.098 36.196 1.00 61.00 193 PRO A O 1
ATOM 1413 N N . PRO A 1 194 ? -6.199 -2.587 36.336 1.00 68.50 194 PRO A N 1
ATOM 1414 C CA . PRO A 1 194 ? -6.245 -2.394 37.780 1.00 68.50 194 PRO A CA 1
ATOM 1415 C C . PRO A 1 194 ? -5.314 -3.394 38.474 1.00 68.50 194 PRO A C 1
ATOM 1417 O O . PRO A 1 194 ? -5.275 -4.572 38.110 1.00 68.50 194 PRO A O 1
ATOM 1420 N N . THR A 1 195 ? -4.572 -2.922 39.479 1.00 63.78 195 THR A N 1
ATOM 1421 C CA . THR A 1 195 ? -3.700 -3.765 40.304 1.00 63.78 195 THR A CA 1
ATOM 1422 C C . THR A 1 195 ? -4.522 -4.922 40.882 1.00 63.78 195 THR A C 1
ATOM 1424 O O . THR A 1 195 ? -5.556 -4.661 41.506 1.00 63.78 195 THR A O 1
ATOM 1427 N N . PRO A 1 196 ? -4.117 -6.191 40.688 1.00 58.09 196 PRO A N 1
ATOM 1428 C CA . PRO A 1 196 ? -4.836 -7.312 41.275 1.00 58.09 196 PRO A CA 1
ATOM 1429 C C . PRO A 1 196 ? -4.868 -7.162 42.805 1.00 58.09 196 PRO A C 1
ATOM 1431 O O . PRO A 1 196 ? -3.877 -6.714 43.393 1.00 58.09 196 PRO A O 1
ATOM 1434 N N . PRO A 1 197 ? -5.986 -7.506 43.471 1.00 61.69 197 PRO A N 1
ATOM 1435 C CA . PRO A 1 197 ? -6.061 -7.436 44.922 1.00 61.69 197 PRO A CA 1
ATOM 1436 C C . PRO A 1 197 ? -4.965 -8.313 45.532 1.00 61.69 197 PRO A C 1
ATOM 1438 O O . PRO A 1 197 ? -4.753 -9.446 45.092 1.00 61.69 197 PRO A O 1
ATOM 1441 N N . ALA A 1 198 ? -4.266 -7.779 46.538 1.00 52.31 198 ALA A N 1
ATOM 1442 C CA . ALA A 1 198 ? -3.259 -8.526 47.278 1.00 52.31 198 ALA A CA 1
ATOM 1443 C C . ALA A 1 198 ? -3.871 -9.848 47.756 1.00 52.31 198 ALA A C 1
ATOM 1445 O O . ALA A 1 198 ? -4.952 -9.863 48.352 1.00 52.31 198 ALA A O 1
ATOM 1446 N N . ALA A 1 199 ? -3.198 -10.960 47.466 1.00 46.56 199 ALA A N 1
ATOM 1447 C CA . ALA A 1 199 ? -3.620 -12.263 47.941 1.00 46.56 199 ALA A CA 1
ATOM 1448 C C . ALA A 1 199 ? -3.584 -12.255 49.476 1.00 46.56 199 ALA A C 1
ATOM 1450 O O . ALA A 1 199 ? -2.523 -12.394 50.083 1.00 46.56 199 ALA A O 1
ATOM 1451 N N . SER A 1 200 ? -4.743 -12.076 50.113 1.00 46.38 200 SER A N 1
ATOM 1452 C CA . SER A 1 200 ? -4.906 -12.297 51.547 1.00 46.38 200 SER A CA 1
ATOM 1453 C C . SER A 1 200 ? -4.751 -13.788 51.813 1.00 46.38 200 SER A C 1
ATOM 1455 O O . SER A 1 200 ? -5.717 -14.550 51.818 1.00 46.38 200 SER A O 1
ATOM 1457 N N . GLY A 1 201 ? -3.504 -14.211 52.009 1.00 41.56 201 GLY A N 1
ATOM 1458 C CA . GLY A 1 201 ? -3.160 -15.513 52.550 1.00 41.56 201 GLY A CA 1
ATOM 1459 C C . GLY A 1 201 ? -3.644 -15.611 53.992 1.00 41.56 201 GLY A C 1
ATOM 1460 O O . GLY A 1 201 ? -2.873 -15.425 54.927 1.00 41.56 201 GLY A O 1
ATOM 1461 N N . ALA A 1 202 ? -4.926 -15.916 54.187 1.00 43.19 202 ALA A N 1
ATOM 1462 C CA . ALA A 1 202 ? -5.421 -16.404 55.462 1.00 43.19 202 ALA A CA 1
ATOM 1463 C C . ALA A 1 202 ? -4.920 -17.844 55.641 1.00 43.19 202 ALA A C 1
ATOM 1465 O O . ALA A 1 202 ? -5.606 -18.815 55.322 1.00 43.19 202 ALA A O 1
ATOM 1466 N N . VAL A 1 203 ? -3.690 -17.983 56.139 1.00 43.16 203 VAL A N 1
ATOM 1467 C CA . VAL A 1 203 ? -3.184 -19.254 56.661 1.00 43.16 203 VAL A CA 1
ATOM 1468 C C . VAL A 1 203 ? -3.986 -19.574 57.921 1.00 43.16 203 VAL A C 1
ATOM 1470 O O . VAL A 1 203 ? -3.658 -19.140 59.023 1.00 43.16 203 VAL A O 1
ATOM 1473 N N . ARG A 1 204 ? -5.072 -20.335 57.765 1.00 40.75 204 ARG A N 1
ATOM 1474 C CA . ARG A 1 204 ? -5.758 -20.984 58.884 1.00 40.75 204 ARG A CA 1
ATOM 1475 C C . ARG A 1 204 ? -4.914 -22.193 59.293 1.00 40.75 204 ARG A C 1
ATOM 1477 O O . ARG A 1 204 ? -4.990 -23.245 58.661 1.00 40.75 204 ARG A O 1
ATOM 1484 N N . ARG A 1 205 ? -4.070 -22.033 60.317 1.00 42.91 205 ARG A N 1
ATOM 1485 C CA . ARG A 1 205 ? -3.465 -23.178 61.012 1.00 42.91 205 ARG A CA 1
ATOM 1486 C C . ARG A 1 205 ? -4.571 -23.917 61.773 1.00 42.91 205 ARG A C 1
ATOM 1488 O O . ARG A 1 205 ? -5.380 -23.273 62.440 1.00 42.91 205 ARG A O 1
ATOM 1495 N N . ARG A 1 206 ? -4.628 -25.234 61.573 1.00 50.31 206 ARG A N 1
ATOM 1496 C CA . ARG A 1 206 ? -5.377 -26.173 62.416 1.00 50.31 206 ARG A CA 1
ATOM 1497 C C . ARG A 1 206 ? -4.660 -26.358 63.744 1.00 50.31 206 ARG A C 1
ATOM 1499 O O . ARG A 1 206 ? -3.413 -26.252 63.730 1.00 50.31 206 ARG A O 1
#

Sequence (206 aa):
MTDYRVPCAAILRDGSGTELLLAQRPWDGRYLAGALLPSPDHLNVTAPAPRCVAARTVTGLAAMIGASLLPEYEHAVLLSRLDEAEEDLCWVRNLE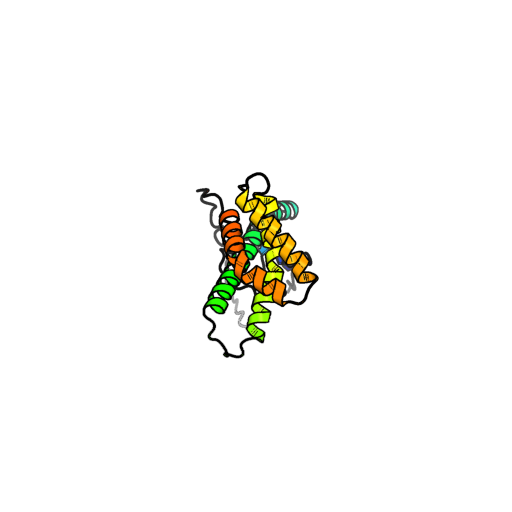PGTGADSDLNAALDRFLMHARSAIDLLRRTKGPSLSGGQAALVDRVEARLDAATANEGGAAMAVWLEDGPNLIELARITAAPPASGADGGISTPVAPPTPPAASGAVRRR

Secondary structure (DSSP, 8-state):
--------EEEEE-SSS-EEEEEE-TTT--EEEEEE--SS------SPPPPPEEESSHHHHHHHIIIIIHHHHHHHHHHHHHHHHHHHHHHHHTPPTT---HHHHHHHHHHHHHHHHHHHHHHHHHHGGGS-HHHHHHHHHHHHHHHHHHHS-THHHHHHHHHHHHHHHHHHHHHHSPP------------PPPPPPP--------

Radius of gyration: 23.52 Å; chains: 1; bounding box: 50×47×85 Å

pLDDT: mean 78.75, std 16.35, range [34.84, 93.5]